Protein 6FK6 (pdb70)

Sequence (326 aa):
MCGTEGPNFYVPFSNKTGVVRSPFEAPQYYLAEPWQFSMLAAYMFLLIMLGFPINFLTLYVTVQHKKLRTPLNYILLNLAVADLFMVFGGFTTTLYTSLHGYFVFGPTGCNLEGFFATLGGEIALWSLVVLAIERYVVVCKPMSNFRFGENHAIMGVAFTWWVMALACAAPPLVGWSRYIPEGMQCSCGIDYYTPHEETNNESFVIYMFVVHFIIPLIVIFFCYGQLVFTVKEAAAQQQESATTQKAEKEVTRMVIIMVIAFLICWLPYAGVAFYIFTHQGSCFGPIFMTIPAFFAKTSAVYNPVIYIMMNKQFRNCMVTTLCCGKN

Foldseek 3Di:
DQFDDDVFATARHDCPVPPDDDLQPAALCVLDHLVVLVVLLVLLVVCLVQLVVLLVLLV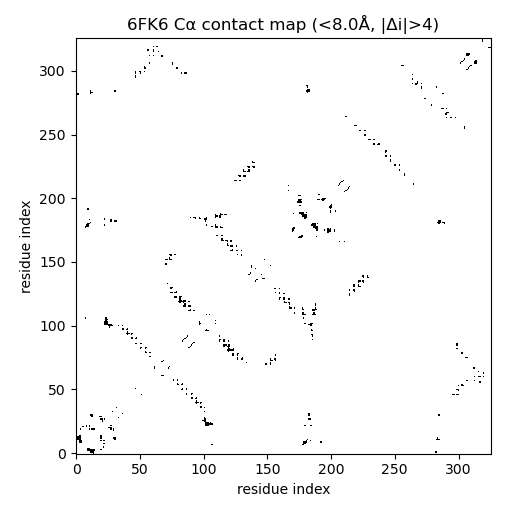VLCVVDVVCPFLLCLLVNLLSVLLVLLNPLPSVQLSVLSNRRGANPPSVNQLRSALSNLLSVQLNLLSLLLSLVVLLCVQVVPDPPDDDHNVNSVVSSVVSNVRSCVLRPLLVPQAFHWHQFQSNSHIYGPPPDCPVRRRPVVSVVVCCVPVAVVSLVSNCVSLVVNLVSLVVVCVVVVVDPVSVVVSVVSVVLSVVVNVVVCVLRVLQVVLVCVCVVVVPDRDRRCRNCVSVSVNSCCSRVVSCSVACPPPVNVVSSVCVVVVNDD

Radius of gyration: 21.84 Å; Cα contacts (8 Å, |Δi|>4): 438; chains: 1; bounding box: 50×65×36 Å

B-factor: mean 86.23, std 23.0, range [50.0, 201.06]

InterPro domains:
  IPR000276 G protein-coupled receptor, rhodopsin-like [PF00001] (55-306)
  IPR000276 G protein-coupled receptor, rhodopsin-like [PR00237] (39-63)
  IPR000276 G protein-coupled receptor, rhodopsin-like [PR00237] (72-93)
  IPR000276 G protein-coupled receptor, rhodopsin-like [PR00237] (117-139)
  IPR000276 G protein-coupled receptor, rhodopsin-like [PR00237] (152-173)
  IPR000276 G protein-coupled receptor, rhodopsin-like [PR00237] (204-227)
  IPR000276 G protein-coupled receptor, rhodopsin-like [PR00237] (250-274)
  IPR000276 G protein-coupled receptor, rhodopsin-like [PR00237] (288-314)
  IPR000276 G protein-coupled receptor, rhodopsin-like [PS00237] (123-139)
  IPR000276 G protein-coupled receptor, rhodopsin-like [SM01381] (48-321)
  IPR000732 Rhodopsin [PR00579] (3-21)
  IPR000732 Rhodopsin [PR00579] (22-38)
  IPR000732 Rhodopsin [PR00579] (85-101)
  IPR000732 Rhodopsin [PR00579] (191-207)
  IPR000732 Rhodopsin [PR00579] (271-289)
  IPR000732 Rhodopsin [PR00579] (319-332)
  IPR001760 Opsin [PR00238] (60-72)
  IPR001760 Opsin [PR00238] (174-186)
  IPR001760 Opsin [PR00238] (285-297)
  IPR017452 GPCR, rhodopsin-like, 7TM [PS50262] (54-306)

CATH classification: 1.20.1070.10

Secondary structure (DSSP, 8-state):
--SEEETTEEESS--TTS----TTTS--TTTS-HHHHHHHHHHHHHHHHHHHHHHHHHHHHHHH-GGG--GGGHHHHHHHHHHHHHIIIIIHHHHHHHTTTS-TTHHHHHHHHHHHHHHHHHHHHHHHHHHHHHHHHHHH--STT----HHHHHHHHHHHHHHHHHHHSHHHHTSS-EEEETTTTEEEE--SS--GGGTHHHHHHHHHIIIIIHHHHHHHHHHHHHHHHHHHHHHTTTT-HHHHHHHHHHHHHHHHHHHHHHHHHHHHHHHHHHHHHT--S---TTGGGHHHHHHTTHHHHHHIIIIITSHHHHHHHHHHHTTT--

Organism: Bos taurus (NCBI:txid9913)

Nearest PDB structures (foldseek):
  6fk7-assembly1_A  TM=1.002E+00  e=1.043E-44  Bos taurus
  4bez-assembly1_A-2  TM=9.880E-01  e=1.909E-41  Bos taurus
  5en0-assembly1_A  TM=9.862E-01  e=3.234E-41  Bos taurus
  2x72-assembly1_A-2  TM=9.882E-01  e=1.959E-40  Bos taurus
  3dqb-assembly1_A  TM=9.810E-01  e=6.415E-40  Bos taurus

Structure (mmCIF, N/CA/C/O backbone):
data_6FK6
#
_entry.id   6FK6
#
_cell.length_a   244.209
_cell.length_b   244.209
_cell.length_c   111.752
_cell.angle_alpha   90.00
_cell.angle_beta   90.00
_cell.angle_gamma   120.00
#
_symmetry.space_group_name_H-M   'H 3 2'
#
loop_
_entity.id
_entity.type
_entity.pdbx_description
1 polymer Rhodopsin
2 branched alpha-D-mannopyranose-(1-3)-[alpha-D-mannopyranose-(1-6)]beta-D-mannopyranose-(1-4)-2-acetamido-2-deoxy-beta-D-glucopyranose-(1-4)-2-acetamido-2-deoxy-beta-D-glucopyranose
3 non-polymer 'PALMITIC ACID'
4 non-polymer 'octyl beta-D-glucopyranoside'
5 non-polymer "(2~{S})-2-(4-chlorophenyl)-3-methyl-1-spiro[1,3-benzodioxole-2,4'-piperidine]-1'-yl-butan-1-one"
6 water water
#
loop_
_atom_site.group_PDB
_atom_site.id
_atom_site.type_symbol
_atom_site.label_atom_id
_atom_site.label_alt_id
_atom_site.label_comp_id
_atom_site.label_asym_id
_atom_site.label_entity_id
_atom_site.label_seq_id
_atom_site.pdbx_PDB_ins_code
_atom_site.Cartn_x
_atom_site.Cartn_y
_atom_site.Cartn_z
_atom_site.occupancy
_atom_site.B_iso_or_equiv
_atom_site.auth_seq_id
_atom_site.auth_comp_id
_atom_site.auth_asym_id
_atom_site.auth_atom_id
_atom_site.pdbx_PDB_model_num
ATOM 4 N N . MET A 1 2 ? -109.517 -140.126 150.991 1.00 107.89 1 MET A N 1
ATOM 5 C CA . MET A 1 2 ? -108.115 -140.320 151.390 1.00 97.63 1 MET A CA 1
ATOM 6 C C . MET A 1 2 ? -107.962 -141.355 152.497 1.00 95.00 1 MET A C 1
ATOM 7 O O . MET A 1 2 ? -107.479 -141.056 153.589 1.00 107.66 1 MET A O 1
ATOM 12 N N . CYS A 1 3 ? -108.393 -142.577 152.198 1.00 81.42 2 CYS A N 1
ATOM 13 C CA . CYS A 1 3 ? -108.419 -143.630 153.204 1.00 93.53 2 CYS A CA 1
ATOM 14 C C . CYS A 1 3 ? -107.053 -144.280 153.378 1.00 90.17 2 CYS A C 1
ATOM 15 O O . CYS A 1 3 ? -106.622 -144.529 154.509 1.00 100.37 2 CYS A O 1
ATOM 18 N N . GLY A 1 4 ? -106.359 -144.557 152.281 1.00 77.60 3 GLY A N 1
ATOM 19 C CA . GLY A 1 4 ? -105.064 -145.197 152.384 1.00 80.13 3 GLY A CA 1
ATOM 20 C C . GLY A 1 4 ? -103.982 -144.455 151.636 1.00 75.63 3 GLY A C 1
ATOM 21 O O . GLY A 1 4 ? -104.096 -143.251 151.390 1.00 77.93 3 GLY A O 1
ATOM 22 N N . THR A 1 5 ? -102.919 -145.163 151.274 1.00 76.92 4 THR A N 1
ATOM 23 C CA . THR A 1 5 ? -101.839 -144.601 150.478 1.00 67.54 4 THR A CA 1
ATOM 24 C C . THR A 1 5 ? -101.635 -145.486 149.258 1.00 63.46 4 THR A C 1
ATOM 25 O O . THR A 1 5 ? -101.419 -146.695 149.393 1.00 69.06 4 THR A O 1
ATOM 29 N N . GLU A 1 6 ? -101.727 -144.887 148.076 1.00 71.80 5 GLU A N 1
ATOM 30 C CA . GLU A 1 6 ? -101.534 -145.607 146.830 1.00 72.91 5 GLU A CA 1
ATOM 31 C C . GLU A 1 6 ? -100.074 -145.568 146.409 1.00 82.71 5 GLU A C 1
ATOM 32 O O . GLU A 1 6 ? -99.338 -144.622 146.707 1.00 83.64 5 GLU A O 1
ATOM 38 N N . GLY A 1 7 ? -99.671 -146.606 145.692 1.00 81.29 6 GLY A N 1
ATOM 39 C CA . GLY A 1 7 ? -98.398 -146.635 145.027 1.00 82.31 6 GLY A CA 1
ATOM 40 C C . GLY A 1 7 ? -98.446 -147.653 143.913 1.00 76.74 6 GLY A C 1
ATOM 41 O O . GLY A 1 7 ? -99.458 -148.329 143.713 1.00 81.76 6 GLY A O 1
ATOM 42 N N . PRO A 1 8 ? -97.365 -147.773 143.149 1.00 70.17 7 PRO A N 1
ATOM 43 C CA . PRO A 1 8 ? -97.284 -148.865 142.171 1.00 81.25 7 PRO A CA 1
ATOM 44 C C . PRO A 1 8 ? -97.240 -150.205 142.891 1.00 79.70 7 PRO A C 1
ATOM 45 O O . PRO A 1 8 ? -96.343 -150.465 143.694 1.00 85.01 7 PRO A O 1
ATOM 49 N N . ASN A 1 9 ? -98.255 -151.029 142.636 1.00 71.79 8 ASN A N 1
ATOM 50 C CA . ASN A 1 9 ? -98.376 -152.407 143.117 1.00 66.40 8 ASN A CA 1
ATOM 51 C C . ASN A 1 9 ? -98.790 -152.518 144.579 1.00 66.19 8 ASN A C 1
ATOM 52 O O . ASN A 1 9 ? -98.585 -153.578 145.185 1.00 64.78 8 ASN A O 1
ATOM 57 N N . PHE A 1 10 ? -99.358 -151.480 145.188 1.00 67.29 9 PHE A N 1
ATOM 58 C CA . PHE A 1 10 ? -99.821 -151.660 146.558 1.00 68.28 9 PHE A CA 1
ATOM 59 C C . PHE A 1 10 ? -100.871 -150.621 146.910 1.00 63.47 9 PHE A C 1
ATOM 60 O O . PHE A 1 10 ? -100.984 -149.572 146.272 1.00 77.28 9 PHE A O 1
ATOM 68 N N . TYR A 1 11 ? -101.634 -150.943 147.953 1.00 75.48 10 TYR A N 1
ATOM 69 C CA . TYR A 1 11 ? -102.540 -150.002 148.605 1.00 74.90 10 TYR A CA 1
ATOM 70 C C . TYR A 1 11 ? -102.431 -150.254 150.106 1.00 74.51 10 TYR A C 1
ATOM 71 O O . TYR A 1 11 ? -102.965 -151.243 150.616 1.00 74.14 10 TYR A O 1
ATOM 80 N N . VAL A 1 12 ? -101.728 -149.370 150.803 1.00 69.10 11 VAL A N 1
ATOM 81 C CA . VAL A 1 12 ? -101.621 -149.444 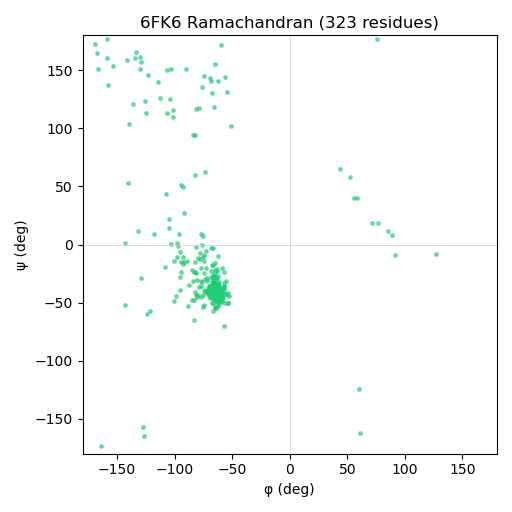152.258 1.00 67.55 11 VAL A CA 1
ATOM 82 C C . VAL A 1 12 ? -102.873 -148.811 152.853 1.00 75.79 11 VAL A C 1
ATOM 83 O O . VAL A 1 12 ? -103.116 -147.616 152.639 1.00 70.69 11 VAL A O 1
ATOM 87 N N . PRO A 1 13 ? -103.705 -149.562 153.581 1.00 81.59 12 PRO A N 1
ATOM 88 C CA . PRO A 1 13 ? -104.928 -148.967 154.138 1.00 72.10 12 PRO A CA 1
ATOM 89 C C . PRO A 1 13 ? -104.633 -148.040 155.305 1.00 73.50 12 PRO A C 1
ATOM 90 O O . PRO A 1 13 ? -105.069 -148.293 156.431 1.00 78.79 12 PRO A O 1
ATOM 94 N N . PHE A 1 14 ? -103.893 -146.963 155.052 1.00 73.73 13 PHE A N 1
ATOM 95 C CA . PHE A 1 14 ? -103.542 -146.021 156.104 1.00 70.31 13 PHE A CA 1
ATOM 96 C C . PHE A 1 14 ? -103.204 -144.683 155.464 1.00 70.09 13 PHE A C 1
ATOM 97 O O . PHE A 1 14 ? -102.522 -144.638 154.438 1.00 79.99 13 PHE A O 1
ATOM 105 N N . SER A 1 15 ? -103.692 -143.603 156.066 1.00 71.65 14 SER A N 1
ATOM 106 C CA . SER A 1 15 ? -103.489 -142.277 155.498 1.00 63.94 14 SER A CA 1
ATOM 107 C C . SER A 1 15 ? -102.054 -141.806 155.707 1.00 68.09 14 SER A C 1
ATOM 108 O O . SER A 1 15 ? -101.436 -142.070 156.738 1.00 78.04 14 SER A O 1
ATOM 111 N N . ASN A 1 16 ? -101.532 -141.072 154.720 1.00 71.19 15 ASN A N 1
ATOM 112 C CA . ASN A 1 16 ? -100.154 -140.594 154.753 1.00 70.54 15 ASN A CA 1
ATOM 113 C C . ASN A 1 16 ? -100.054 -139.103 155.075 1.00 68.55 15 ASN A C 1
ATOM 114 O O . ASN A 1 16 ? -99.039 -138.474 154.760 1.00 77.96 15 ASN A O 1
ATOM 119 N N . LYS A 1 17 ? -101.078 -138.521 155.714 1.00 73.41 16 LYS A N 1
ATOM 120 C CA . LYS A 1 17 ? -101.007 -137.097 156.046 1.00 86.80 16 LYS A CA 1
ATOM 121 C C . LYS A 1 17 ? -99.895 -136.806 157.044 1.00 85.46 16 LYS A C 1
ATOM 122 O O . LYS A 1 17 ? -99.347 -135.697 157.057 1.00 91.12 16 LYS A O 1
ATOM 128 N N . THR A 1 18 ? -99.535 -137.787 157.871 1.00 79.30 17 THR A N 1
ATOM 129 C CA . THR A 1 18 ? -98.403 -137.638 158.778 1.00 76.80 17 THR A CA 1
ATOM 130 C C . THR A 1 18 ? -97.064 -137.919 158.107 1.00 77.42 17 THR A C 1
ATOM 131 O O . THR A 1 18 ? -96.022 -137.579 158.674 1.00 86.28 17 THR A O 1
ATOM 135 N N . GLY A 1 19 ? -97.057 -138.535 156.929 1.00 73.09 18 GLY A N 1
ATOM 136 C CA . GLY A 1 19 ? -95.803 -138.788 156.241 1.00 73.90 18 GLY A CA 1
ATOM 137 C C . GLY A 1 19 ? -95.084 -140.063 156.638 1.00 75.14 18 GLY A C 1
ATOM 138 O O . GLY A 1 19 ? -93.924 -140.258 156.248 1.00 73.17 18 GLY A O 1
ATOM 139 N N . VAL A 1 20 ? -95.739 -140.960 157.381 1.00 74.04 19 VAL A N 1
ATOM 140 C CA . VAL A 1 20 ? -95.051 -142.132 157.928 1.00 80.54 19 VAL A CA 1
ATOM 141 C C . VAL A 1 20 ? -95.248 -143.392 157.101 1.00 72.45 19 VAL A C 1
ATOM 142 O O . VAL A 1 20 ? -94.553 -144.391 157.349 1.00 81.81 19 VAL A O 1
ATOM 146 N N . VAL A 1 21 ? -96.163 -143.387 156.133 1.00 81.45 20 VAL A N 1
ATOM 147 C CA . VAL A 1 21 ? -96.431 -144.594 155.361 1.00 75.56 20 VAL A CA 1
ATOM 148 C C . VAL A 1 21 ? -95.232 -144.933 154.484 1.00 77.21 20 VAL A C 1
ATOM 149 O O . VAL A 1 21 ? -94.576 -144.047 153.920 1.00 74.75 20 VAL A O 1
ATOM 153 N N . ARG A 1 22 ? -94.936 -146.228 154.376 1.00 74.34 21 ARG A N 1
ATOM 154 C CA . ARG A 1 22 ? -93.862 -146.744 153.542 1.00 60.09 21 ARG A CA 1
ATOM 155 C C . ARG A 1 22 ? -94.400 -147.857 152.654 1.00 67.96 21 ARG A C 1
ATOM 156 O O . ARG A 1 22 ? -95.414 -148.488 152.964 1.00 69.95 21 ARG A O 1
ATOM 164 N N . SER A 1 23 ? -93.706 -148.092 151.543 1.00 61.36 22 SER A N 1
ATOM 165 C CA . SER A 1 23 ? -94.037 -149.211 150.670 1.00 77.44 22 SER A CA 1
ATOM 166 C C . SER A 1 23 ? -94.041 -150.516 151.459 1.00 69.02 22 SER A C 1
ATOM 167 O O . SER A 1 23 ? -93.079 -150.796 152.189 1.00 65.11 22 SER A O 1
ATOM 170 N N . PRO A 1 24 ? -95.086 -151.340 151.339 1.00 73.82 23 PRO A N 1
ATOM 171 C CA . PRO A 1 24 ? -95.091 -152.641 152.022 1.00 69.25 23 PRO A CA 1
ATOM 172 C C . PRO A 1 24 ? -94.054 -153.617 151.491 1.00 68.15 23 PRO A C 1
ATOM 173 O O . PRO A 1 24 ? -93.946 -154.726 152.026 1.00 69.16 23 PRO A O 1
ATOM 177 N N . PHE A 1 25 ? -93.300 -153.247 150.456 1.00 69.23 24 PHE A N 1
ATOM 178 C CA . PHE A 1 25 ? -92.183 -154.040 149.962 1.00 67.04 24 PHE A CA 1
ATOM 179 C C . PHE A 1 25 ? -90.840 -153.576 150.513 1.00 66.93 24 PHE A C 1
ATOM 180 O O . PHE A 1 25 ? -89.817 -154.188 150.195 1.00 78.96 24 PHE A O 1
ATOM 188 N N . GLU A 1 26 ? -90.810 -152.523 151.335 1.00 63.63 25 GLU A N 1
ATOM 189 C CA . GLU A 1 26 ? -89.544 -151.880 151.685 1.00 66.84 25 GLU A CA 1
ATOM 190 C C . GLU A 1 26 ? -89.311 -151.685 153.177 1.00 71.46 25 GLU A C 1
ATOM 191 O O . GLU A 1 26 ? -88.159 -151.655 153.620 1.00 77.36 25 GLU A O 1
ATOM 197 N N . ALA A 1 27 ? -90.372 -151.528 153.964 1.00 67.27 26 ALA A N 1
ATOM 198 C CA . ALA A 1 27 ? -90.194 -151.149 155.360 1.00 66.39 26 ALA A CA 1
ATOM 199 C C . ALA A 1 27 ? -91.368 -151.656 156.179 1.00 61.39 26 ALA A C 1
ATOM 200 O O . ALA A 1 27 ? -92.462 -151.852 155.640 1.00 70.23 26 ALA A O 1
ATOM 202 N N . PRO A 1 28 ? -91.172 -151.890 157.476 1.00 73.71 27 PRO A N 1
ATOM 203 C CA . PRO A 1 28 ? -92.236 -152.506 158.282 1.00 76.53 27 PRO A CA 1
ATOM 204 C C . PRO A 1 28 ? -93.427 -151.577 158.482 1.00 71.93 27 PRO A C 1
ATOM 205 O O . PRO A 1 28 ? -93.280 -150.364 158.650 1.00 78.55 27 PRO A O 1
ATOM 209 N N . GLN A 1 29 ? -94.620 -152.170 158.475 1.00 71.95 28 GLN A N 1
ATOM 210 C CA . GLN A 1 29 ? -95.881 -151.427 158.522 1.00 65.88 28 GLN A CA 1
ATOM 211 C C . GLN A 1 29 ? -96.385 -151.260 159.952 1.00 68.30 28 GLN A C 1
ATOM 212 O O . GLN A 1 29 ? -97.548 -151.512 160.253 1.00 72.75 28 GLN A O 1
ATOM 218 N N . TYR A 1 30 ? -95.510 -150.804 160.851 1.00 69.76 29 TYR A N 1
ATOM 219 C CA . TYR A 1 30 ? -95.863 -150.745 162.265 1.00 74.30 29 TYR A CA 1
ATOM 220 C C . TYR A 1 30 ? -96.816 -149.603 162.610 1.00 79.32 29 TYR A C 1
ATOM 221 O O . TYR A 1 30 ? -97.076 -149.381 163.796 1.00 77.38 29 TYR A O 1
ATOM 230 N N . TYR A 1 31 ? -97.341 -148.883 161.618 1.00 81.28 30 TYR A N 1
ATOM 231 C CA . TYR A 1 31 ? -98.437 -147.947 161.847 1.00 77.84 30 TYR A CA 1
ATOM 232 C C . TYR A 1 31 ? -99.797 -148.587 161.609 1.00 80.83 30 TYR A C 1
ATOM 233 O O . TYR A 1 31 ? -100.813 -148.037 162.047 1.00 88.36 30 TYR A O 1
ATOM 242 N N . LEU A 1 32 ? -99.832 -149.735 160.925 1.00 73.07 31 LEU A N 1
ATOM 243 C CA . LEU A 1 32 ? -101.055 -150.523 160.813 1.00 66.32 31 LEU A CA 1
ATOM 244 C C . LEU A 1 32 ? -101.351 -151.298 162.085 1.00 67.36 31 LEU A C 1
ATOM 245 O O . LEU A 1 32 ? -102.520 -151.546 162.399 1.00 78.90 31 LEU A O 1
ATOM 250 N N . ALA A 1 33 ? -100.311 -151.705 162.808 1.00 73.11 32 ALA A N 1
ATOM 251 C CA . ALA A 1 33 ? -100.454 -152.575 163.964 1.00 62.13 32 ALA A CA 1
ATOM 252 C C . ALA A 1 33 ? -99.147 -152.558 164.735 1.00 65.47 32 ALA A C 1
ATOM 253 O O . ALA A 1 33 ? -98.076 -152.356 164.156 1.00 70.37 32 ALA A O 1
ATOM 255 N N . GLU A 1 34 ? -99.252 -152.762 166.049 1.00 63.79 33 GLU A N 1
ATOM 256 C CA . GLU A 1 34 ? -98.079 -152.843 166.904 1.00 62.60 33 GLU A CA 1
ATOM 257 C C . GLU A 1 34 ? -97.233 -154.061 166.534 1.00 74.04 33 GLU A C 1
ATOM 258 O O . GLU A 1 34 ? -97.740 -155.032 165.966 1.00 63.63 33 GLU A O 1
ATOM 264 N N . PRO A 1 35 ? -95.928 -154.020 166.829 1.00 66.74 34 PRO A N 1
ATOM 265 C CA . PRO A 1 35 ? -95.085 -155.203 166.567 1.00 58.26 34 PRO A CA 1
ATOM 266 C C . PRO A 1 35 ? -95.617 -156.485 167.195 1.00 61.16 34 PRO A C 1
ATOM 267 O O . PRO A 1 35 ? -95.607 -157.537 166.539 1.00 59.01 34 PRO A O 1
ATOM 271 N N . TRP A 1 36 ? -96.117 -156.423 168.434 1.00 55.81 35 TRP A N 1
ATOM 272 C CA . TRP A 1 36 ? -96.655 -157.621 169.078 1.00 54.93 35 TRP A CA 1
ATOM 273 C C . TRP A 1 36 ? -97.856 -158.194 168.327 1.00 73.04 35 TRP A C 1
ATOM 274 O O . TRP A 1 36 ? -98.106 -159.403 168.406 1.00 65.19 35 TRP A O 1
ATOM 285 N N . GLN A 1 37 ? -98.604 -157.363 167.589 1.00 64.56 36 GLN A N 1
ATOM 286 C CA . GLN A 1 37 ? -99.707 -157.890 166.790 1.00 69.21 36 GLN A CA 1
ATOM 287 C C . GLN A 1 37 ? -99.209 -158.585 165.532 1.00 57.98 36 GLN A C 1
ATOM 288 O O . GLN A 1 37 ? -99.844 -159.538 165.064 1.00 62.73 36 GLN A O 1
ATOM 294 N N . PHE A 1 38 ? -98.096 -158.118 164.960 1.00 55.96 37 PHE A N 1
ATOM 295 C CA . PHE A 1 38 ? -97.457 -158.879 163.889 1.00 61.45 37 PHE A CA 1
ATOM 296 C C . PHE A 1 38 ? -96.937 -160.213 164.409 1.00 66.64 37 PHE A C 1
ATOM 297 O O . PHE A 1 38 ? -97.000 -161.229 163.707 1.00 56.47 37 PHE A O 1
ATOM 305 N N . SER A 1 39 ? -96.433 -160.232 165.647 1.00 54.14 38 SER A N 1
ATOM 306 C CA . SER A 1 39 ? -95.984 -161.488 166.239 1.00 60.88 38 SER A CA 1
ATOM 307 C C . SER A 1 39 ? -97.157 -162.434 166.454 1.00 71.57 38 SER A C 1
ATOM 308 O O . SER A 1 39 ? -97.032 -163.649 166.262 1.00 64.78 38 SER A O 1
ATOM 311 N N . MET A 1 40 ? -98.311 -161.893 166.842 1.00 69.35 39 MET A N 1
ATOM 312 C CA . MET A 1 40 ? -99.497 -162.725 167.009 1.00 62.23 39 MET A CA 1
ATOM 313 C C . MET A 1 40 ? -99.986 -163.262 165.671 1.00 59.39 39 MET A C 1
ATOM 314 O O . MET A 1 40 ? -100.413 -164.420 165.583 1.00 57.43 39 MET A O 1
ATOM 319 N N . LEU A 1 41 ? -99.907 -162.451 164.613 1.00 53.61 40 LEU A N 1
ATOM 320 C CA . LEU A 1 41 ? -100.110 -162.992 163.272 1.00 54.01 40 LEU A CA 1
ATOM 321 C C . LEU A 1 41 ? -99.147 -164.139 162.998 1.00 69.82 40 LEU A C 1
ATOM 322 O O . LEU A 1 41 ? -99.541 -165.164 162.429 1.00 62.40 40 LEU A O 1
ATOM 327 N N . ALA A 1 42 ? -97.887 -163.994 163.417 1.00 55.40 41 ALA A N 1
ATOM 328 C CA . ALA A 1 42 ? -96.920 -165.069 163.236 1.00 54.75 41 ALA A CA 1
ATOM 329 C C . ALA A 1 42 ? -97.306 -166.295 164.049 1.00 60.13 41 ALA A C 1
ATOM 330 O O . ALA A 1 42 ? -97.232 -167.424 163.551 1.00 55.18 41 ALA A O 1
ATOM 332 N N . ALA A 1 43 ? -97.708 -166.088 165.307 1.00 51.37 42 ALA A N 1
ATOM 333 C CA . ALA A 1 43 ? -98.118 -167.201 166.153 1.00 54.51 42 ALA A CA 1
ATOM 334 C C . ALA A 1 43 ? -99.320 -167.925 165.563 1.00 69.10 42 ALA A C 1
ATOM 335 O O . ALA A 1 43 ? -99.394 -169.161 165.604 1.00 65.25 42 ALA A O 1
ATOM 337 N N . TYR A 1 44 ? -100.268 -167.169 165.004 1.00 55.91 43 TYR A N 1
ATOM 338 C CA . TYR A 1 44 ? -101.400 -167.776 164.314 1.00 59.81 43 TYR A CA 1
ATOM 339 C C . TYR A 1 44 ? -100.937 -168.616 163.130 1.00 61.78 43 TYR A C 1
ATOM 340 O O . TYR A 1 44 ? -101.407 -169.745 162.945 1.00 63.98 43 TYR A O 1
ATOM 349 N N . MET A 1 45 ? -100.011 -168.090 162.321 1.00 65.44 44 MET A N 1
ATOM 350 C CA . MET A 1 45 ? -99.482 -168.869 161.205 1.00 66.19 44 MET A CA 1
ATOM 351 C C . MET A 1 45 ? -98.780 -170.125 161.698 1.00 72.56 44 MET A C 1
ATOM 352 O O . MET A 1 45 ? -98.896 -171.191 161.087 1.00 58.79 44 MET A O 1
ATOM 357 N N . PHE A 1 46 ? -98.035 -170.013 162.799 1.00 67.34 45 PHE A N 1
ATOM 358 C CA . PHE A 1 46 ? -97.352 -171.177 163.353 1.00 62.16 45 PHE A CA 1
ATOM 359 C C . PHE A 1 46 ? -98.349 -172.246 163.780 1.00 72.67 45 PHE A C 1
ATOM 360 O O . PHE A 1 46 ? -98.131 -173.441 163.544 1.00 57.36 45 PHE A O 1
ATOM 368 N N . LEU A 1 47 ? -99.455 -171.833 164.404 1.00 74.04 46 LEU A N 1
ATOM 369 C CA . LEU A 1 47 ? -100.487 -172.788 164.797 1.00 67.29 46 LEU A CA 1
ATOM 370 C C . LEU A 1 47 ? -101.036 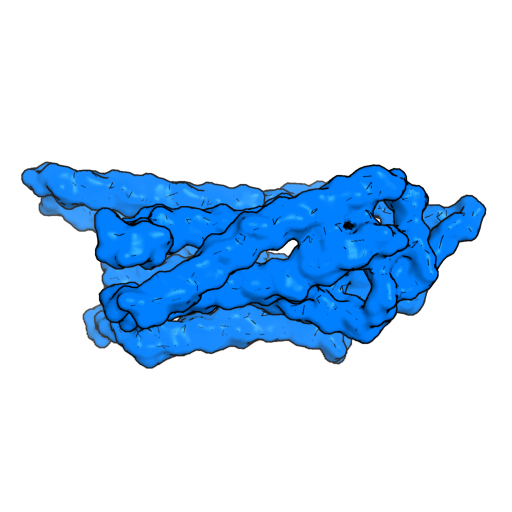-173.525 163.582 1.00 70.92 46 LEU A C 1
ATOM 371 O O . LEU A 1 47 ? -101.144 -174.757 163.581 1.00 63.68 46 LEU A O 1
ATOM 376 N N . LEU A 1 48 ? -101.358 -172.780 162.523 1.00 58.93 47 LEU A N 1
ATOM 377 C CA . LEU A 1 48 ? -101.894 -173.392 161.313 1.00 58.47 47 LEU A CA 1
ATOM 378 C C . LEU A 1 48 ? -100.884 -174.326 160.661 1.00 70.00 47 LEU A C 1
ATOM 379 O O . LEU A 1 48 ? -101.264 -175.355 160.093 1.00 62.54 47 LEU A O 1
ATOM 384 N N . ILE A 1 49 ? -99.597 -173.978 160.713 1.00 63.29 48 ILE A N 1
ATOM 385 C CA . ILE A 1 49 ? -98.572 -174.847 160.141 1.00 62.63 48 ILE A CA 1
ATOM 386 C C . ILE A 1 49 ? -98.471 -176.138 160.942 1.00 68.51 48 ILE A C 1
ATOM 387 O O . ILE A 1 49 ? -98.514 -177.241 160.387 1.00 62.04 48 ILE A O 1
ATOM 392 N N . MET A 1 50 ? -98.358 -176.018 162.266 1.00 69.20 49 MET A N 1
ATOM 393 C CA . MET A 1 50 ? -98.136 -177.190 163.103 1.00 69.57 49 MET A CA 1
ATOM 394 C C . MET A 1 50 ? -99.333 -178.139 163.102 1.00 78.11 49 MET A C 1
ATOM 395 O O . MET A 1 50 ? -99.167 -179.340 163.340 1.00 71.52 49 MET A O 1
ATOM 400 N N . LEU A 1 51 ? -100.541 -177.633 162.849 1.00 76.89 50 LEU A N 1
ATOM 401 C CA . LEU A 1 51 ? -101.709 -178.502 162.754 1.00 66.72 50 LEU A CA 1
ATOM 402 C C . LEU A 1 51 ? -102.018 -178.889 161.318 1.00 72.54 50 LEU A C 1
ATOM 403 O O . LEU A 1 51 ? -102.383 -180.044 161.047 1.00 79.77 50 LEU A O 1
ATOM 408 N N . GLY A 1 52 ? -101.864 -177.949 160.383 1.00 60.35 51 GLY A N 1
ATOM 409 C CA . GLY A 1 52 ? -102.130 -178.147 158.976 1.00 63.05 51 GLY A CA 1
ATOM 410 C C . GLY A 1 52 ? -101.239 -179.118 158.248 1.00 66.07 51 GLY A C 1
ATOM 411 O O . GLY A 1 52 ? -101.732 -179.966 157.507 1.00 75.69 51 GLY A O 1
ATOM 412 N N . PHE A 1 53 ? -99.919 -179.021 158.444 1.00 62.81 52 PHE A N 1
ATOM 413 C CA . PHE A 1 53 ? -99.027 -179.941 157.738 1.00 77.06 52 PHE A CA 1
ATOM 414 C C . PHE A 1 53 ? -99.236 -181.393 158.159 1.00 66.97 52 PHE A C 1
ATOM 415 O O . PHE A 1 53 ? -99.449 -182.241 157.273 1.00 70.93 52 PHE A O 1
ATOM 423 N N . PRO A 1 54 ? -99.165 -181.763 159.446 1.00 70.31 53 PRO A N 1
ATOM 424 C CA . PRO A 1 54 ? -99.289 -183.193 159.783 1.00 80.71 53 PRO A CA 1
ATOM 425 C C . PRO A 1 54 ? -100.598 -183.811 159.329 1.00 78.51 53 PRO A C 1
ATOM 426 O O . PRO A 1 54 ? -100.594 -184.897 158.738 1.00 75.78 53 PRO A O 1
ATOM 430 N N . ILE A 1 55 ? -101.721 -183.136 159.577 1.00 69.18 54 ILE A N 1
ATOM 431 C CA . ILE A 1 55 ? -103.021 -183.692 159.217 1.00 73.41 54 ILE A CA 1
ATOM 432 C C . ILE A 1 55 ? -103.115 -183.929 157.714 1.00 77.30 54 ILE A C 1
ATOM 433 O O . ILE A 1 55 ? -103.582 -184.984 157.267 1.00 76.94 54 ILE A O 1
ATOM 438 N N . ASN A 1 56 ? -102.665 -182.966 156.908 1.00 70.25 55 ASN A N 1
ATOM 439 C CA . ASN A 1 56 ? -102.811 -183.128 155.464 1.00 66.74 55 ASN A CA 1
ATOM 440 C C . ASN A 1 56 ? -101.755 -184.062 154.885 1.00 76.54 55 ASN A C 1
ATOM 441 O O . ASN A 1 56 ? -102.042 -184.823 153.954 1.00 71.37 55 ASN A O 1
ATOM 446 N N . PHE A 1 57 ? -100.530 -184.023 155.412 1.00 66.16 56 PHE A N 1
ATOM 447 C CA . PHE A 1 57 ? -99.520 -184.955 154.929 1.00 72.04 56 PHE A CA 1
ATOM 448 C C . PHE A 1 57 ? -99.862 -186.385 155.328 1.00 77.80 56 PHE A C 1
ATOM 449 O O . PHE A 1 57 ? -99.686 -187.316 154.533 1.00 70.02 56 PHE A O 1
ATOM 457 N N . LEU A 1 58 ? -100.358 -186.576 156.555 1.00 76.48 57 LEU A N 1
ATOM 458 C CA . LEU A 1 58 ? -100.750 -187.908 157.000 1.00 77.84 57 LEU A CA 1
ATOM 459 C C . LEU A 1 58 ? -101.860 -188.483 156.131 1.00 82.65 57 LEU A C 1
ATOM 460 O O . LEU A 1 58 ? -101.918 -189.701 155.929 1.00 79.70 57 LEU A O 1
ATOM 465 N N . THR A 1 59 ? -102.746 -187.628 155.611 1.00 80.60 58 THR A N 1
ATOM 466 C CA . THR A 1 59 ? -103.773 -188.092 154.681 1.00 79.77 58 THR A CA 1
ATOM 467 C C . THR A 1 59 ? -103.145 -188.700 153.434 1.00 82.29 58 THR A C 1
ATOM 468 O O . THR A 1 59 ? -103.551 -189.773 152.977 1.00 80.97 58 THR A O 1
ATOM 472 N N . LEU A 1 60 ? -102.160 -188.011 152.856 1.00 83.69 59 LEU A N 1
ATOM 473 C CA . LEU A 1 60 ? -101.465 -188.556 151.697 1.00 84.17 59 LEU A CA 1
ATOM 474 C C . LEU A 1 60 ? -100.670 -189.796 152.074 1.00 90.96 59 LEU A C 1
ATOM 475 O O . LEU A 1 60 ? -100.507 -190.710 151.256 1.00 96.49 59 LEU A O 1
ATOM 480 N N . TYR A 1 61 ? -100.181 -189.855 153.313 1.00 83.97 60 TYR A N 1
ATOM 481 C CA . TYR A 1 61 ? -99.285 -190.935 153.706 1.00 85.70 60 TYR A CA 1
ATOM 482 C C . TYR A 1 61 ? -100.046 -192.232 153.954 1.00 90.86 60 TYR A C 1
ATOM 483 O O . TYR A 1 61 ? -99.628 -193.300 153.495 1.00 87.33 60 TYR A O 1
ATOM 492 N N . VAL A 1 62 ? -101.169 -192.162 154.674 1.00 89.92 61 VAL A N 1
ATOM 493 C CA . VAL A 1 62 ? -101.927 -193.372 154.959 1.00 84.22 61 VAL A CA 1
ATOM 494 C C . VAL A 1 62 ? -102.570 -193.945 153.705 1.00 89.82 61 VAL A C 1
ATOM 495 O O . VAL A 1 62 ? -102.875 -195.142 153.664 1.00 100.98 61 VAL A O 1
ATOM 499 N N . THR A 1 63 ? -102.793 -193.125 152.677 1.00 87.67 62 THR A N 1
ATOM 500 C CA . THR A 1 63 ? -103.312 -193.656 151.422 1.00 91.71 62 THR A CA 1
ATOM 501 C C . THR A 1 63 ? -102.272 -194.528 150.726 1.00 86.81 62 THR A C 1
ATOM 502 O O . THR A 1 63 ? -102.629 -195.473 150.011 1.00 94.16 62 THR A O 1
ATOM 506 N N . VAL A 1 64 ? -100.987 -194.250 150.954 1.00 75.53 63 VAL A N 1
ATOM 507 C CA . VAL A 1 64 ? -99.926 -195.062 150.367 1.00 85.22 63 VAL A CA 1
ATOM 508 C C . VAL A 1 64 ? -99.847 -196.431 151.041 1.00 94.32 63 VAL A C 1
ATOM 509 O O . VAL A 1 64 ? -99.508 -197.430 150.394 1.00 91.36 63 VAL A O 1
ATOM 513 N N . GLN A 1 65 ? -100.176 -196.511 152.330 1.00 94.81 64 GLN A N 1
ATOM 514 C CA . GLN A 1 65 ? -100.001 -197.739 153.096 1.00 99.14 64 GLN A CA 1
ATOM 515 C C . GLN A 1 65 ? -101.226 -198.645 153.109 1.00 98.10 64 GLN A C 1
ATOM 516 O O . GLN A 1 65 ? -101.097 -199.815 153.487 1.00 97.17 64 GLN A O 1
ATOM 522 N N . HIS A 1 66 ? -102.399 -198.152 152.716 1.00 78.09 65 HIS A N 1
ATOM 523 C CA . HIS A 1 66 ? -103.645 -198.902 152.856 1.00 84.46 65 HIS A CA 1
ATOM 524 C C . HIS A 1 66 ? -104.328 -198.998 151.499 1.00 94.45 65 HIS A C 1
ATOM 525 O O . HIS A 1 66 ? -104.792 -197.987 150.961 1.00 87.18 65 HIS A O 1
ATOM 532 N N . LYS A 1 67 ? -104.407 -200.220 150.961 1.00 94.77 66 LYS A N 1
ATOM 533 C CA . LYS A 1 67 ? -104.895 -200.407 149.598 1.00 93.76 66 LYS A CA 1
ATOM 534 C C . LYS A 1 67 ? -106.359 -200.004 149.450 1.00 87.87 66 LYS A C 1
ATOM 535 O O . LYS A 1 67 ? -106.753 -199.507 148.390 1.00 89.99 66 LYS A O 1
ATOM 541 N N . LYS A 1 68 ? -107.176 -200.201 150.490 1.00 75.29 67 LYS A N 1
ATOM 542 C CA . LYS A 1 68 ? -108.606 -199.966 150.355 1.00 87.54 67 LYS A CA 1
ATOM 543 C C . LYS A 1 68 ? -108.966 -198.481 150.318 1.00 96.04 67 LYS A C 1
ATOM 544 O O . LYS A 1 68 ? -110.094 -198.150 149.937 1.00 95.66 67 LYS A O 1
ATOM 550 N N . LEU A 1 69 ? -108.053 -197.583 150.695 1.00 91.52 68 LEU A N 1
ATOM 551 C CA . LEU A 1 69 ? -108.303 -196.156 150.547 1.00 85.98 68 LEU A CA 1
ATOM 552 C C . LEU A 1 69 ? -108.201 -195.684 149.104 1.00 86.17 68 LEU A C 1
ATOM 553 O O . LEU A 1 69 ? -108.826 -194.676 148.757 1.00 81.48 68 LEU A O 1
ATOM 558 N N . ARG A 1 70 ? -107.449 -196.387 148.254 1.00 88.70 69 ARG A N 1
ATOM 559 C CA . ARG A 1 70 ? -107.216 -195.943 146.880 1.00 92.36 69 ARG A CA 1
ATOM 560 C C . ARG A 1 70 ? -108.381 -196.337 145.969 1.00 94.94 69 ARG A C 1
ATOM 561 O O . ARG A 1 70 ? -108.224 -197.031 144.966 1.00 102.23 69 ARG A O 1
ATOM 569 N N . THR A 1 71 ? -109.560 -195.845 146.319 1.00 88.15 70 THR A N 1
ATOM 570 C CA . THR A 1 71 ? -110.767 -195.975 145.521 1.00 97.84 70 THR A CA 1
ATOM 571 C C . THR A 1 71 ? -111.070 -194.665 144.799 1.00 100.47 70 THR A C 1
ATOM 572 O O . THR A 1 71 ? -110.708 -193.589 145.285 1.00 93.66 70 THR A O 1
ATOM 576 N N . PRO A 1 72 ? -111.726 -194.724 143.634 1.00 101.19 71 PRO A N 1
ATOM 577 C CA . PRO A 1 72 ? -111.960 -193.489 142.858 1.00 89.88 71 PRO A CA 1
ATOM 578 C C . PRO A 1 72 ? -112.712 -192.399 143.619 1.00 90.74 71 PRO A C 1
ATOM 579 O O . PRO A 1 72 ? -112.402 -191.215 143.443 1.00 91.23 71 PRO A O 1
ATOM 583 N N . LEU A 1 73 ? -113.671 -192.762 144.473 1.00 80.32 72 LEU A N 1
ATOM 584 C CA . LEU A 1 73 ? -114.413 -191.786 145.258 1.00 77.68 72 LEU A CA 1
ATOM 585 C C . LEU A 1 73 ? -113.543 -191.042 146.270 1.00 86.12 72 LEU A C 1
ATOM 586 O O . LEU A 1 73 ? -113.974 -189.998 146.777 1.00 81.33 72 LEU A O 1
ATOM 591 N N . ASN A 1 74 ? -112.340 -191.538 146.571 1.00 82.14 73 ASN A N 1
ATOM 592 C CA . ASN A 1 74 ? -111.437 -190.875 147.503 1.00 77.72 73 ASN A CA 1
ATOM 593 C C . ASN A 1 74 ? -110.412 -189.982 146.816 1.00 74.24 73 ASN A C 1
ATOM 594 O O . ASN A 1 74 ? -109.669 -189.281 147.512 1.00 65.17 73 ASN A O 1
ATOM 599 N N . TYR A 1 75 ? -110.340 -189.997 145.480 1.00 68.48 74 TYR A N 1
ATOM 600 C CA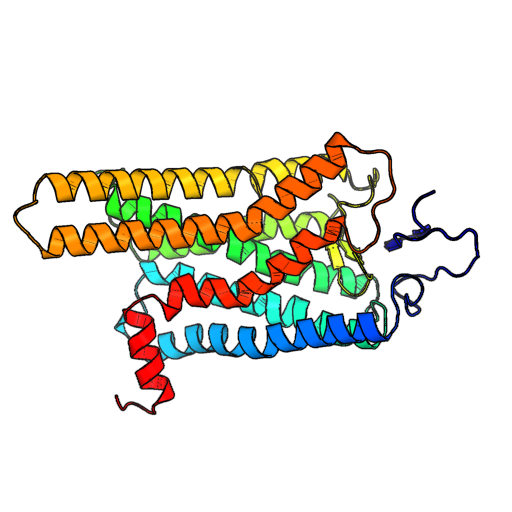 . TYR A 1 75 ? -109.353 -189.176 144.782 1.00 70.90 74 TYR A CA 1
ATOM 601 C C . TYR A 1 75 ? -109.527 -187.699 145.116 1.00 79.25 74 TYR A C 1
ATOM 602 O O . TYR A 1 75 ? -108.542 -186.984 145.330 1.00 73.80 74 TYR A O 1
ATOM 611 N N . ILE A 1 76 ? -110.775 -187.224 145.168 1.00 70.19 75 ILE A N 1
ATOM 612 C CA . ILE A 1 76 ? -111.015 -185.808 145.422 1.00 71.97 75 ILE A CA 1
ATOM 613 C C . ILE A 1 76 ? -110.569 -185.426 146.830 1.00 74.70 75 ILE A C 1
ATOM 614 O O . ILE A 1 76 ? -110.187 -184.273 147.074 1.00 71.91 75 ILE A O 1
ATOM 619 N N . LEU A 1 77 ? -110.586 -186.377 147.772 1.00 69.90 76 LEU A N 1
ATOM 620 C CA . LEU A 1 77 ? -110.109 -186.092 149.123 1.00 68.44 76 LEU A CA 1
ATOM 621 C C . LEU A 1 77 ? -108.598 -185.929 149.153 1.00 78.26 76 LEU A C 1
ATOM 622 O O . LEU A 1 77 ? -108.075 -185.100 149.906 1.00 71.67 76 LEU A O 1
ATOM 627 N N . LEU A 1 78 ? -107.878 -186.735 148.368 1.00 76.51 77 LEU A N 1
ATOM 628 C CA . LEU A 1 78 ? -106.440 -186.535 148.240 1.00 75.06 77 LEU A CA 1
ATOM 629 C C . LEU A 1 78 ? -106.145 -185.192 147.593 1.00 76.26 77 LEU A C 1
ATOM 630 O O . LEU A 1 78 ? -105.208 -184.491 147.994 1.00 72.85 77 LEU A O 1
ATOM 635 N N . ASN A 1 79 ? -106.941 -184.819 146.590 1.00 72.33 78 ASN A N 1
ATOM 636 C CA . ASN A 1 79 ? -106.819 -183.498 145.986 1.00 74.40 78 ASN A CA 1
ATOM 637 C C . ASN A 1 79 ? -107.005 -182.402 147.027 1.00 76.57 78 ASN A C 1
ATOM 638 O O . ASN A 1 79 ? -106.264 -181.412 147.039 1.00 67.02 78 ASN A O 1
ATOM 643 N N . LEU A 1 80 ? -107.986 -182.572 147.916 1.00 65.49 79 LEU A N 1
ATOM 644 C CA . LEU A 1 80 ? -108.187 -181.626 149.010 1.00 63.98 79 LEU A CA 1
ATOM 645 C C . LEU A 1 80 ? -106.950 -181.518 149.889 1.00 74.07 79 LEU A C 1
ATOM 646 O O . LEU A 1 80 ? -106.544 -180.414 150.265 1.00 72.32 79 LEU A O 1
ATOM 651 N N . ALA A 1 81 ? -106.337 -182.655 150.227 1.00 69.18 80 ALA A N 1
ATOM 652 C CA . ALA A 1 81 ? -105.158 -182.635 151.085 1.00 67.05 80 ALA A CA 1
ATOM 653 C C . ALA A 1 81 ? -104.013 -181.879 150.428 1.00 70.11 80 ALA A C 1
ATOM 654 O O . ALA A 1 81 ? -103.314 -181.103 151.089 1.00 67.63 80 ALA A O 1
ATOM 656 N N . VAL A 1 82 ? -103.810 -182.091 149.126 1.00 67.66 81 VAL A N 1
ATOM 657 C CA . VAL A 1 82 ? -102.763 -181.369 148.410 1.00 75.09 81 VAL A CA 1
ATOM 658 C C . VAL A 1 82 ? -103.058 -179.872 148.392 1.00 78.85 81 VAL A C 1
ATOM 659 O O . VAL A 1 82 ? -102.152 -179.047 148.567 1.00 72.04 81 VAL A O 1
ATOM 663 N N . ALA A 1 83 ? -104.326 -179.496 148.194 1.00 70.27 82 ALA A N 1
ATOM 664 C CA . ALA A 1 83 ? -104.681 -178.079 148.151 1.00 69.37 82 ALA A CA 1
ATOM 665 C C . ALA A 1 83 ? -104.345 -177.388 149.464 1.00 71.76 82 ALA A C 1
ATOM 666 O O . ALA A 1 83 ? -103.818 -176.269 149.472 1.00 71.21 82 ALA A O 1
ATOM 668 N N . ASP A 1 84 ? -104.653 -178.040 150.587 1.00 65.41 83 ASP A N 1
ATOM 669 C CA . ASP A 1 84 ? -104.329 -177.477 151.893 1.00 68.40 83 ASP A CA 1
ATOM 670 C C . ASP A 1 84 ? -102.825 -177.336 152.085 1.00 75.24 83 ASP A C 1
ATOM 671 O O . ASP A 1 84 ? -102.369 -176.404 152.757 1.00 73.89 83 ASP A O 1
ATOM 676 N N . LEU A 1 85 ? -102.042 -178.250 151.506 1.00 68.21 84 LEU A N 1
ATOM 677 C CA . LEU A 1 85 ? -100.589 -178.132 151.570 1.00 75.39 84 LEU A CA 1
ATOM 678 C C . LEU A 1 85 ? -100.091 -176.945 150.751 1.00 74.50 84 LEU A C 1
ATOM 679 O O . LEU A 1 85 ? -99.108 -176.299 151.132 1.00 67.52 84 LEU A O 1
ATOM 684 N N . PHE A 1 86 ? -100.753 -176.644 149.629 1.00 71.13 85 PHE A N 1
ATOM 685 C CA . PHE A 1 86 ? -100.481 -175.397 148.917 1.00 77.56 85 PHE A CA 1
ATOM 686 C C . PHE A 1 86 ? -100.746 -174.185 149.802 1.00 76.61 85 PHE A C 1
ATOM 687 O O . PHE A 1 86 ? -99.976 -173.218 149.786 1.00 76.35 85 PHE A O 1
ATOM 695 N N . MET A 1 87 ? -101.831 -174.213 150.580 1.00 77.21 86 MET A N 1
ATOM 696 C CA . MET A 1 87 ? -102.089 -173.112 151.505 1.00 71.62 86 MET A CA 1
ATOM 697 C C . MET A 1 87 ? -101.066 -173.091 152.634 1.00 74.90 86 MET A C 1
ATOM 698 O O . MET A 1 87 ? -100.630 -172.016 153.062 1.00 68.76 86 MET A O 1
ATOM 703 N N . VAL A 1 88 ? -100.668 -174.266 153.129 1.00 76.63 87 VAL A N 1
ATOM 704 C CA . VAL A 1 88 ? -99.728 -174.327 154.246 1.00 68.90 87 VAL A CA 1
ATOM 705 C C . VAL A 1 88 ? -98.359 -173.799 153.829 1.00 68.44 87 VAL A C 1
ATOM 706 O O . VAL A 1 88 ? -97.746 -173.002 154.552 1.00 61.23 87 VAL A O 1
ATOM 710 N N . PHE A 1 89 ? -97.864 -174.215 152.658 1.00 70.49 88 PHE A N 1
ATOM 711 C CA . PHE A 1 89 ? -96.531 -173.837 152.197 1.00 75.37 88 PHE A CA 1
ATOM 712 C C . PHE A 1 89 ? -96.515 -172.625 151.280 1.00 83.39 88 PHE A C 1
ATOM 713 O O . PHE A 1 89 ? -95.504 -171.922 151.242 1.00 94.52 88 PHE A O 1
ATOM 721 N N . GLY A 1 90 ? -97.585 -172.351 150.529 1.00 85.08 89 GLY A N 1
ATOM 722 C CA . GLY A 1 90 ? -97.591 -171.154 149.702 1.00 75.02 89 GLY A CA 1
ATOM 723 C C . GLY A 1 90 ? -97.999 -169.907 150.454 1.00 79.58 89 GLY A C 1
ATOM 724 O O . GLY A 1 90 ? -97.634 -168.797 150.056 1.00 87.58 89 GLY A O 1
ATOM 725 N N . GLY A 1 91 ? -98.745 -170.063 151.547 1.00 74.77 90 GLY A N 1
ATOM 726 C CA . GLY A 1 91 ? -99.299 -168.923 152.249 1.00 65.74 90 GLY A CA 1
ATOM 727 C C . GLY A 1 91 ? -98.879 -168.798 153.700 1.00 73.27 90 GLY A C 1
ATOM 728 O O . GLY A 1 91 ? -98.318 -167.772 154.095 1.00 79.84 90 GLY A O 1
ATOM 729 N N . PHE A 1 92 ? -99.143 -169.835 154.504 1.00 63.97 91 PHE A N 1
ATOM 730 C CA . PHE A 1 92 ? -98.927 -169.734 155.946 1.00 64.93 91 PHE A CA 1
ATOM 731 C C . PHE A 1 92 ? -97.444 -169.583 156.281 1.00 63.44 91 PHE A C 1
ATOM 732 O O . PHE A 1 92 ? -97.075 -168.788 157.156 1.00 60.33 91 PHE A O 1
ATOM 740 N N . THR A 1 93 ? -96.577 -170.349 155.606 1.00 56.82 92 THR A N 1
ATOM 741 C CA . THR A 1 93 ? -95.156 -170.334 155.950 1.00 57.25 92 THR A CA 1
ATOM 742 C C . THR A 1 93 ? -94.484 -169.048 155.477 1.00 63.88 92 THR A C 1
ATOM 743 O O . THR A 1 93 ? -93.695 -168.447 156.219 1.00 61.97 92 THR A O 1
ATOM 747 N N . THR A 1 94 ? -94.830 -168.578 154.274 1.00 62.44 93 THR A N 1
ATOM 748 C CA . THR A 1 94 ? -94.344 -167.281 153.815 1.00 74.38 93 THR A CA 1
ATOM 749 C C . THR A 1 94 ? -94.835 -166.157 154.719 1.00 69.51 93 THR A C 1
ATOM 750 O O . THR A 1 94 ? -94.077 -165.238 155.044 1.00 63.84 93 THR A O 1
ATOM 754 N N . THR A 1 95 ? -96.094 -166.230 155.158 1.00 57.48 94 THR A N 1
ATOM 755 C CA . THR A 1 95 ? -96.653 -165.163 155.984 1.00 60.07 94 THR A CA 1
ATOM 756 C C . THR A 1 95 ? -96.028 -165.156 157.373 1.00 67.10 94 THR A C 1
ATOM 757 O O . THR A 1 95 ? -95.814 -164.089 157.959 1.00 62.37 94 THR A O 1
ATOM 761 N N . LEU A 1 96 ? -95.737 -166.336 157.922 1.00 55.09 95 LEU A N 1
ATOM 762 C CA . LEU A 1 96 ? -94.997 -166.400 159.179 1.00 62.53 95 LEU A CA 1
ATOM 763 C C . LEU A 1 96 ? -93.651 -165.697 159.054 1.00 72.77 95 LEU A C 1
ATOM 764 O O . LEU A 1 96 ? -93.203 -165.017 159.986 1.00 66.09 95 LEU A O 1
ATOM 769 N N . TYR A 1 97 ? -93.007 -165.828 157.894 1.00 66.61 96 TYR A N 1
ATOM 770 C CA . TYR A 1 97 ? -91.695 -165.230 157.685 1.00 71.78 96 TYR A CA 1
ATOM 771 C C . TYR A 1 97 ? -91.787 -163.721 157.468 1.00 71.22 96 TYR A C 1
ATOM 772 O O . TYR A 1 97 ? -91.007 -162.963 158.052 1.00 63.28 96 TYR A O 1
ATOM 781 N N . THR A 1 98 ? -92.752 -163.264 156.667 1.00 61.91 97 THR A N 1
ATOM 782 C CA . THR A 1 98 ? -92.886 -161.833 156.408 1.00 63.85 97 THR A CA 1
ATOM 783 C C . THR A 1 98 ? -93.415 -161.087 157.627 1.00 64.18 97 THR A C 1
ATOM 784 O O . THR A 1 98 ? -92.957 -159.977 157.922 1.00 66.96 97 THR A O 1
ATOM 788 N N . SER A 1 99 ? -94.384 -161.674 158.345 1.00 61.32 98 SER A N 1
ATOM 789 C CA . SER A 1 99 ? -94.938 -161.015 159.527 1.00 63.98 98 SER A CA 1
ATOM 790 C C . SER A 1 99 ? -93.862 -160.697 160.559 1.00 62.31 98 SER A C 1
ATOM 791 O O . SER A 1 99 ? -93.956 -159.682 161.261 1.00 60.43 98 SER A O 1
ATOM 794 N N . LEU A 1 100 ? -92.835 -161.543 160.670 1.00 63.96 99 LEU A N 1
ATOM 795 C CA . LEU A 1 100 ? -91.757 -161.275 161.614 1.00 59.73 99 LEU A CA 1
ATOM 796 C C . LEU A 1 100 ? -90.824 -160.177 161.128 1.00 66.67 99 LEU A C 1
ATOM 797 O O . LEU A 1 100 ? -89.986 -159.706 161.903 1.00 65.57 99 LEU A O 1
ATOM 802 N N . HIS A 1 101 ? -90.953 -159.762 159.869 1.00 62.78 100 HIS A N 1
ATOM 803 C CA . HIS A 1 101 ? -90.308 -158.554 159.377 1.00 67.39 100 HIS A CA 1
ATOM 804 C C . HIS A 1 101 ? -91.209 -157.330 159.439 1.00 69.16 100 HIS A C 1
ATOM 805 O O . HIS A 1 101 ? -90.697 -156.206 159.478 1.00 67.02 100 HIS A O 1
ATOM 812 N N . GLY A 1 102 ? -92.529 -157.515 159.449 1.00 60.87 101 GLY A N 1
ATOM 813 C CA . GLY A 1 102 ? -93.451 -156.403 159.456 1.00 64.50 101 GLY A CA 1
ATOM 814 C C . GLY A 1 102 ? -93.840 -155.893 158.092 1.00 67.37 101 GLY A C 1
ATOM 815 O O . GLY A 1 102 ? -94.494 -154.845 158.007 1.00 70.06 101 GLY A O 1
ATOM 816 N N . TYR A 1 103 ? -93.460 -156.594 157.026 1.00 57.11 102 TYR A N 1
ATOM 817 C CA . TYR A 1 103 ? -93.833 -156.222 155.664 1.00 59.21 102 TYR A CA 1
ATOM 818 C C . TYR A 1 103 ? -93.473 -157.367 154.728 1.00 66.33 102 TYR A C 1
ATOM 819 O O . TYR A 1 103 ? -92.819 -158.336 155.120 1.00 67.90 102 TYR A O 1
ATOM 828 N N . PHE A 1 104 ? -93.896 -157.233 153.473 1.00 61.55 103 PHE A N 1
ATOM 829 C CA . PHE A 1 104 ? -93.698 -158.284 152.478 1.00 60.35 103 PHE A CA 1
ATOM 830 C C . PHE A 1 104 ? -92.304 -158.140 151.877 1.00 64.03 103 PHE A C 1
ATOM 831 O O . PHE A 1 104 ? -92.088 -157.405 150.911 1.00 67.88 103 PHE A O 1
ATOM 839 N N . VAL A 1 105 ? -91.345 -158.879 152.442 1.00 65.40 104 VAL A N 1
ATOM 840 C CA . VAL A 1 105 ? -89.933 -158.694 152.109 1.00 70.85 104 VAL A CA 1
ATOM 841 C C . VAL A 1 105 ? -89.539 -159.292 150.768 1.00 69.08 104 VAL A C 1
ATOM 842 O O . VAL A 1 105 ? -88.369 -159.184 150.385 1.00 78.46 104 VAL A O 1
ATOM 846 N N . PHE A 1 106 ? -90.465 -159.911 150.036 1.00 64.34 105 PHE A N 1
ATOM 847 C CA . PHE A 1 106 ? -90.117 -160.602 148.803 1.00 67.84 105 PHE A CA 1
ATOM 848 C C . PHE A 1 106 ? -90.382 -159.774 147.552 1.00 74.66 105 PHE A C 1
ATOM 849 O O . PHE A 1 106 ? -90.155 -160.267 146.443 1.00 74.52 105 PHE A O 1
ATOM 857 N N . GLY A 1 107 ? -90.852 -158.537 147.698 1.00 81.18 106 GLY A N 1
ATOM 858 C CA . GLY A 1 107 ? -91.046 -157.658 146.567 1.00 72.81 106 GLY A CA 1
ATOM 859 C C . GLY A 1 107 ? -92.276 -158.005 145.749 1.00 83.73 106 GLY A C 1
ATOM 860 O O . GLY A 1 107 ? -92.972 -158.992 146.013 1.00 72.64 106 GLY A O 1
ATOM 861 N N . PRO A 1 108 ? -92.563 -157.193 144.728 1.00 85.93 107 PRO A N 1
ATOM 862 C CA . PRO A 1 108 ? -93.774 -157.430 143.921 1.00 81.35 107 PRO A CA 1
ATOM 863 C C . PRO A 1 108 ? -93.780 -158.764 143.191 1.00 79.56 107 PRO A C 1
ATOM 864 O O . PRO A 1 108 ? -94.849 -159.370 143.038 1.00 81.88 107 PRO A O 1
ATOM 868 N N . THR A 1 109 ? -92.621 -159.244 142.737 1.00 74.98 108 THR A N 1
ATOM 869 C CA . THR A 1 109 ? -92.566 -160.548 142.081 1.00 76.28 108 THR A CA 1
ATOM 870 C C . THR A 1 109 ? -92.959 -161.664 143.045 1.00 82.73 108 THR A C 1
ATOM 871 O O . THR A 1 109 ? -93.765 -162.539 142.706 1.00 87.90 108 THR A O 1
ATOM 875 N N . GLY A 1 110 ? -92.408 -161.644 144.260 1.00 76.73 109 GLY A N 1
ATOM 876 C CA . GLY A 1 110 ? -92.820 -162.621 145.256 1.00 67.56 109 GLY A CA 1
ATOM 877 C C . GLY A 1 110 ? -94.274 -162.463 145.653 1.00 74.20 109 GLY A C 1
ATOM 878 O O . GLY A 1 110 ? -94.913 -163.421 146.100 1.00 76.09 109 GLY A O 1
ATOM 879 N N . CYS A 1 111 ? -94.816 -161.255 145.485 1.00 70.37 110 CYS A N 1
ATOM 880 C CA . CYS A 1 111 ? -96.221 -161.014 145.783 1.00 64.81 110 CYS A CA 1
ATOM 881 C C . CYS A 1 111 ? -97.121 -161.775 144.821 1.00 68.14 110 CYS A C 1
ATOM 882 O O . CYS A 1 111 ? -98.159 -162.314 145.224 1.00 63.09 110 CYS A O 1
ATOM 885 N N . ASN A 1 112 ? -96.746 -161.813 143.540 1.00 61.76 111 ASN A N 1
ATOM 886 C CA . ASN A 1 112 ? -97.502 -162.588 142.563 1.00 68.75 111 ASN A CA 1
ATOM 887 C C . ASN A 1 112 ? -97.365 -164.085 142.821 1.00 77.74 111 ASN A C 1
ATOM 888 O O . ASN A 1 112 ? -98.340 -164.834 142.694 1.00 80.85 111 ASN A O 1
ATOM 893 N N . LEU A 1 113 ? -96.162 -164.534 143.186 1.00 81.02 112 LEU A N 1
ATOM 894 C CA . LEU A 1 113 ? -95.937 -165.945 143.487 1.00 76.95 112 LEU A CA 1
ATOM 895 C C . LEU A 1 113 ? -96.716 -166.382 144.723 1.00 72.85 112 LEU A C 1
ATOM 896 O O . LEU A 1 113 ? -97.489 -167.346 144.671 1.00 70.92 112 LEU A O 1
ATOM 901 N N . GLU A 1 114 ? -96.523 -165.684 145.847 1.00 69.45 113 GLU A N 1
ATOM 902 C CA . GLU A 1 114 ? -97.241 -166.035 147.069 1.00 65.89 113 GLU A CA 1
ATOM 903 C C . GLU A 1 114 ? -98.742 -165.855 146.889 1.00 75.51 113 GLU A C 1
ATOM 904 O O . GLU A 1 114 ? -99.534 -166.664 147.383 1.00 72.96 113 GLU A O 1
ATOM 910 N N . GLY A 1 115 ? -99.149 -164.812 146.164 1.00 74.03 114 GLY A N 1
ATOM 911 C CA . GLY A 1 115 ? -100.563 -164.621 145.893 1.00 59.31 114 GLY A CA 1
ATOM 912 C C . GLY A 1 115 ? -101.153 -165.733 145.046 1.00 68.57 114 GLY A C 1
ATOM 913 O O . GLY A 1 115 ? -102.230 -166.250 145.349 1.00 62.58 114 GLY A O 1
ATOM 914 N N . PHE A 1 116 ? -100.453 -166.125 143.982 1.00 64.19 115 PHE A N 1
ATOM 915 C CA . PHE A 1 116 ? -100.973 -167.156 143.087 1.00 69.06 115 PHE A CA 1
ATOM 916 C C . PHE A 1 116 ? -101.145 -168.488 143.813 1.00 76.85 115 PHE A C 1
ATOM 917 O O . PHE A 1 116 ? -102.231 -169.081 143.793 1.00 74.24 115 PHE A O 1
ATOM 925 N N . PHE A 1 117 ? -100.085 -168.971 144.470 1.00 65.54 116 PHE A N 1
ATOM 926 C CA . PHE A 1 117 ? -100.134 -170.308 145.060 1.00 72.96 116 PHE A CA 1
ATOM 927 C C . PHE A 1 117 ? -101.070 -170.371 146.259 1.00 71.45 116 PHE A C 1
ATOM 928 O O . PHE A 1 117 ? -101.737 -171.389 146.475 1.00 69.44 116 PHE A O 1
ATOM 936 N N . ALA A 1 118 ? -101.137 -169.304 147.055 1.00 67.31 117 ALA A N 1
ATOM 937 C CA . ALA A 1 118 ? -102.079 -169.302 148.169 1.00 68.77 117 ALA A CA 1
ATOM 938 C C . ALA A 1 118 ? -103.517 -169.233 147.669 1.00 69.02 117 ALA A C 1
ATOM 939 O O . ALA A 1 118 ? -104.405 -169.887 148.229 1.00 67.22 117 ALA A O 1
ATOM 941 N N . THR A 1 119 ? -103.766 -168.452 146.614 1.00 69.95 118 THR A N 1
ATOM 942 C CA . THR A 1 119 ? -105.101 -168.414 146.028 1.00 73.71 118 THR A CA 1
ATOM 943 C C . THR A 1 119 ? -105.420 -169.723 145.319 1.00 70.90 118 THR A C 1
ATOM 944 O O . THR A 1 119 ? -106.559 -170.198 145.361 1.00 66.84 118 THR A O 1
ATOM 948 N N . LEU A 1 120 ? -104.422 -170.317 144.660 1.00 74.94 119 LEU A N 1
ATOM 949 C CA . LEU A 1 120 ? -104.625 -171.602 144.000 1.00 72.81 119 LEU A CA 1
ATOM 950 C C . LEU A 1 120 ? -104.997 -172.680 145.010 1.00 78.21 119 LEU A C 1
ATOM 951 O O . LEU A 1 120 ? -105.929 -173.461 144.784 1.00 68.04 119 LEU A O 1
ATOM 956 N N . GLY A 1 121 ? -104.282 -172.729 146.135 1.00 75.16 120 GLY A N 1
ATOM 957 C CA . GLY A 1 121 ? -104.578 -173.732 147.146 1.00 67.52 120 GLY A CA 1
ATOM 958 C C . GLY A 1 121 ? -105.993 -173.627 147.680 1.00 63.35 120 GLY A C 1
ATOM 959 O O . GLY A 1 121 ? -106.702 -174.630 147.796 1.00 62.84 120 GLY A O 1
ATOM 960 N N . GLY A 1 122 ? -106.423 -172.409 148.017 1.00 63.67 121 GLY A N 1
ATOM 961 C CA . GLY A 1 122 ? -107.769 -172.236 148.537 1.00 63.16 121 GLY A CA 1
ATOM 962 C C . GLY A 1 122 ? -108.839 -172.527 147.505 1.00 67.28 121 GLY A C 1
ATOM 963 O O . GLY A 1 122 ? -109.917 -173.025 147.841 1.00 66.90 121 GLY A O 1
ATOM 964 N N . GLU A 1 123 ? -108.554 -172.230 146.236 1.00 66.86 122 GLU A N 1
ATOM 965 C CA . GLU A 1 123 ? -109.515 -172.500 145.173 1.00 69.23 122 GLU A CA 1
ATOM 966 C C . GLU A 1 123 ? -109.663 -173.996 144.918 1.00 78.25 122 GLU A C 1
ATOM 967 O O . GLU A 1 123 ? -110.785 -174.492 144.753 1.00 73.00 122 GLU A O 1
ATOM 973 N N . ILE A 1 124 ? -108.549 -174.733 144.871 1.00 73.06 123 ILE A N 1
ATOM 974 C CA . ILE A 1 124 ? -108.632 -176.178 144.673 1.00 67.07 123 ILE A CA 1
ATOM 975 C C . ILE A 1 124 ? -109.425 -176.823 145.803 1.00 72.33 123 ILE A C 1
ATOM 976 O O . ILE A 1 124 ? -110.235 -177.729 145.573 1.00 59.08 123 ILE A O 1
ATOM 981 N N . ALA A 1 125 ? -109.222 -176.354 147.037 1.00 59.61 124 ALA A N 1
ATOM 982 C CA . ALA A 1 125 ? -109.979 -176.891 148.164 1.00 57.34 124 ALA A CA 1
ATOM 983 C C . ALA A 1 125 ? -111.468 -176.611 148.009 1.00 69.38 124 ALA A C 1
ATOM 984 O O . ALA A 1 125 ? -112.299 -177.513 148.167 1.00 74.31 124 ALA A O 1
ATOM 986 N N . LEU A 1 126 ? -111.819 -175.359 147.699 1.00 76.84 125 LEU A N 1
ATOM 987 C CA . LEU A 1 126 ? -113.217 -174.983 147.512 1.00 70.68 125 LEU A CA 1
ATOM 988 C C . LEU A 1 126 ? -113.898 -175.878 146.489 1.00 69.15 125 LEU A C 1
ATOM 989 O O . LEU A 1 126 ? -114.980 -176.419 146.742 1.00 65.23 125 LEU A O 1
ATOM 994 N N . TRP A 1 127 ? -113.276 -176.047 145.325 1.00 60.38 126 TRP A N 1
ATOM 995 C CA . TRP A 1 127 ? -113.899 -176.823 144.267 1.00 66.21 126 TRP A CA 1
ATOM 996 C C . TRP A 1 127 ? -113.801 -178.322 144.501 1.00 75.65 126 TRP A C 1
ATOM 997 O O . TRP A 1 127 ? -114.593 -179.076 143.927 1.00 76.42 126 TRP A O 1
ATOM 1008 N N . SER A 1 128 ? -112.862 -178.769 145.337 1.00 68.51 127 SER A N 1
ATOM 1009 C CA . SER A 1 128 ? -112.868 -180.163 145.762 1.00 71.43 127 SER A CA 1
ATOM 1010 C C . SER A 1 128 ? -114.119 -180.473 146.575 1.00 75.95 127 SER A C 1
ATOM 1011 O O . SER A 1 128 ? -114.745 -181.522 146.389 1.00 73.16 127 SER A O 1
ATOM 1014 N N . LEU A 1 129 ? -114.502 -179.567 147.480 1.00 70.15 128 LEU A N 1
ATOM 1015 C CA . LEU A 1 129 ? -115.739 -179.750 148.237 1.00 71.01 128 LEU A CA 1
ATOM 1016 C C . LEU A 1 129 ? -116.955 -179.712 147.321 1.00 74.25 128 LEU A C 1
ATOM 1017 O O . LEU A 1 129 ? -117.939 -180.430 147.546 1.00 73.87 128 LEU A O 1
ATOM 1022 N N . VAL A 1 130 ? -116.910 -178.873 146.285 1.00 70.59 129 VAL A N 1
ATOM 1023 C CA . VAL A 1 130 ? -118.001 -178.832 145.317 1.00 72.04 129 VAL A CA 1
ATOM 1024 C C . VAL A 1 130 ? -118.057 -180.132 144.525 1.00 74.73 129 VAL A C 1
ATOM 1025 O O . VAL A 1 130 ? -119.131 -180.716 144.341 1.00 78.66 129 VAL A O 1
ATOM 1029 N N . VAL A 1 131 ? -116.905 -180.612 144.055 1.00 74.31 130 VAL A N 1
ATOM 1030 C CA . VAL A 1 131 ? -116.878 -181.833 143.253 1.00 78.83 130 VAL A CA 1
ATOM 1031 C C . VAL A 1 131 ? -117.287 -183.038 144.092 1.00 80.27 130 VAL A C 1
ATOM 1032 O O . VAL A 1 131 ? -118.045 -183.901 143.633 1.00 74.55 130 VAL A O 1
ATOM 1036 N N . LEU A 1 132 ? -116.803 -183.116 145.334 1.00 68.44 131 LEU A N 1
ATOM 1037 C CA . LEU A 1 132 ? -117.193 -184.224 146.201 1.00 71.04 131 LEU A CA 1
ATOM 1038 C C . LEU A 1 132 ? -118.703 -184.252 146.413 1.00 80.09 131 LEU A C 1
ATOM 1039 O O . LEU A 1 132 ? -119.314 -185.328 146.432 1.00 84.20 131 LEU A O 1
ATOM 1044 N N . ALA A 1 133 ? -119.324 -183.079 146.561 1.00 74.67 132 ALA A N 1
ATOM 1045 C CA . ALA A 1 133 ? -120.776 -183.023 146.697 1.00 66.32 132 ALA A CA 1
ATOM 1046 C C . ALA A 1 133 ? -121.467 -183.519 145.435 1.00 77.23 132 ALA A C 1
ATOM 1047 O O . ALA A 1 133 ? -122.469 -184.241 145.507 1.00 78.69 132 ALA A O 1
ATOM 1049 N N . ILE A 1 134 ? -120.945 -183.141 144.267 1.00 73.98 133 ILE A N 1
ATOM 1050 C CA . ILE A 1 134 ? -121.530 -183.581 143.006 1.00 71.43 133 ILE A CA 1
ATOM 1051 C C . ILE A 1 134 ? -121.393 -185.089 142.848 1.00 82.37 133 ILE A C 1
ATOM 1052 O O . ILE A 1 134 ? -122.342 -185.772 142.442 1.00 88.70 133 ILE A O 1
ATOM 1057 N N . GLU A 1 135 ? -120.218 -185.635 143.170 1.00 79.54 134 GLU A N 1
ATOM 1058 C CA . GLU A 1 135 ? -120.004 -187.070 143.012 1.00 75.28 134 GLU A CA 1
ATOM 1059 C C . GLU A 1 135 ? -120.940 -187.867 143.910 1.00 78.81 134 GLU A C 1
ATOM 1060 O O . GLU A 1 135 ? -121.584 -188.823 143.460 1.00 73.39 134 GLU A O 1
ATOM 1066 N N . ARG A 1 136 ? -121.033 -187.484 145.186 1.00 74.11 135 AR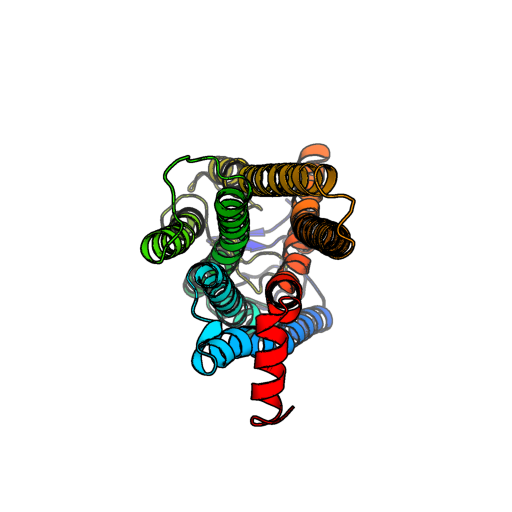G A N 1
ATOM 1067 C CA . ARG A 1 136 ? -121.934 -188.176 146.101 1.00 68.80 135 ARG A CA 1
ATOM 1068 C C . ARG A 1 136 ? -123.389 -188.056 145.663 1.00 81.00 135 ARG A C 1
ATOM 1069 O O . ARG A 1 136 ? -124.173 -188.994 145.854 1.00 79.35 135 ARG A O 1
ATOM 1077 N N . TYR A 1 137 ? -123.764 -186.924 145.061 1.00 77.52 136 TYR A N 1
ATOM 1078 C CA . TYR A 1 137 ? -125.119 -186.775 144.545 1.00 83.99 136 TYR A CA 1
ATOM 1079 C C . TYR A 1 137 ? -125.379 -187.737 143.396 1.00 88.55 136 TYR A C 1
ATOM 1080 O O . TYR A 1 137 ? -126.474 -188.297 143.287 1.00 90.83 136 TYR A O 1
ATOM 1089 N N . VAL A 1 138 ? -124.389 -187.922 142.520 1.00 84.77 137 VAL A N 1
ATOM 1090 C CA . VAL A 1 138 ? -124.558 -188.805 141.369 1.00 91.34 137 VAL A CA 1
ATOM 1091 C C . VAL A 1 138 ? -124.672 -190.258 141.816 1.00 95.55 137 VAL A C 1
ATOM 1092 O O . VAL A 1 138 ? -125.520 -191.010 141.320 1.00 98.77 137 VAL A O 1
ATOM 1096 N N . VAL A 1 139 ? -123.829 -190.672 142.765 1.00 86.69 138 VAL A N 1
ATOM 1097 C CA . VAL A 1 139 ? -123.801 -192.070 143.188 1.00 84.15 138 VAL A CA 1
ATOM 1098 C C . VAL A 1 139 ? -125.082 -192.445 143.929 1.00 90.41 138 VAL A C 1
ATOM 1099 O O . VAL A 1 139 ? -125.606 -193.554 143.766 1.00 95.02 138 VAL A O 1
ATOM 1103 N N . VAL A 1 140 ? -125.614 -191.534 144.738 1.00 90.05 139 VAL A N 1
ATOM 1104 C CA . VAL A 1 140 ? -126.767 -191.847 145.580 1.00 87.51 139 VAL A CA 1
ATOM 1105 C C . VAL A 1 140 ? -128.081 -191.590 144.853 1.00 88.11 139 VAL A C 1
ATOM 1106 O O . VAL A 1 140 ? -128.945 -192.468 144.784 1.00 94.91 139 VAL A O 1
ATOM 1110 N N . CYS A 1 141 ? -128.263 -190.388 144.307 1.00 87.46 140 CYS A N 1
ATOM 1111 C CA . CYS A 1 141 ? -129.527 -190.028 143.677 1.00 88.61 140 CYS A CA 1
ATOM 1112 C C . CYS A 1 141 ? -129.694 -190.625 142.288 1.00 94.57 140 CYS A C 1
ATOM 1113 O O . CYS A 1 141 ? -130.807 -190.582 141.751 1.00 104.89 140 CYS A O 1
ATOM 1116 N N . LYS A 1 142 ? -128.624 -191.172 141.702 1.00 94.39 141 LYS A N 1
ATOM 1117 C CA . LYS A 1 142 ? -128.625 -191.827 140.395 1.00 98.65 141 LYS A CA 1
ATOM 1118 C C . LYS A 1 142 ? -129.426 -191.043 139.359 1.00 106.04 141 LYS A C 1
ATOM 1119 O O . LYS A 1 142 ? -130.461 -191.527 138.883 1.00 112.51 141 LYS A O 1
ATOM 1125 N N . PRO A 1 143 ? -128.994 -189.833 138.986 1.00 111.59 142 PRO A N 1
ATOM 1126 C CA . PRO A 1 143 ? -129.733 -189.070 137.970 1.00 112.10 142 PRO A CA 1
ATOM 1127 C C . PRO A 1 143 ? -129.452 -189.514 136.545 1.00 109.83 142 PRO A C 1
ATOM 1128 O O . PRO A 1 143 ? -130.165 -189.080 135.631 1.00 108.90 142 PRO A O 1
ATOM 1132 N N . MET A 1 144 ? -128.439 -190.348 136.327 1.00 111.83 143 MET A N 1
ATOM 1133 C CA . MET A 1 144 ? -128.152 -190.933 135.025 1.00 116.35 143 MET A CA 1
ATOM 1134 C C . MET A 1 144 ? -128.406 -192.433 135.109 1.00 124.65 143 MET A C 1
ATOM 1135 O O . MET A 1 144 ? -127.859 -193.111 135.985 1.00 124.43 143 MET A O 1
ATOM 1140 N N . SER A 1 145 ? -129.238 -192.944 134.198 1.00 129.03 144 SER A N 1
ATOM 1141 C CA . SER A 1 145 ? -129.794 -194.283 134.370 1.00 139.05 144 SER A CA 1
ATOM 1142 C C . SER A 1 145 ? -128.752 -195.373 134.144 1.00 145.79 144 SER A C 1
ATOM 1143 O O . SER A 1 145 ? -128.731 -196.375 134.870 1.00 149.57 144 SER A O 1
ATOM 1146 N N . ASN A 1 146 ? -127.888 -195.211 133.146 1.00 145.52 145 ASN A N 1
ATOM 1147 C CA . ASN A 1 146 ? -126.901 -196.226 132.787 1.00 145.42 145 ASN A CA 1
ATOM 1148 C C . ASN A 1 146 ? -125.488 -195.810 133.186 1.00 139.76 145 ASN A C 1
ATOM 1149 O O . ASN A 1 146 ? -124.537 -195.990 132.423 1.00 143.05 145 ASN A O 1
ATOM 1154 N N . PHE A 1 147 ? -125.325 -195.267 134.390 1.00 128.02 146 PHE A N 1
ATOM 1155 C CA . PHE A 1 147 ? -124.071 -194.648 134.797 1.00 114.10 146 PHE A CA 1
ATOM 1156 C C . PHE A 1 147 ? -123.409 -195.416 135.934 1.00 106.48 146 PHE A C 1
ATOM 1157 O O . PHE A 1 147 ? -124.078 -195.867 136.869 1.00 100.74 146 PHE A O 1
ATOM 1165 N N . ARG A 1 148 ? -122.085 -195.539 135.847 1.00 105.56 147 ARG A N 1
ATOM 1166 C CA . ARG A 1 148 ? -121.261 -196.130 136.898 1.00 109.17 147 ARG A CA 1
ATOM 1167 C C . ARG A 1 148 ? -120.028 -195.257 137.078 1.00 106.34 147 ARG A C 1
ATOM 1168 O O . ARG A 1 148 ? -119.264 -195.063 136.128 1.00 109.54 147 ARG A O 1
ATOM 1176 N N . PHE A 1 149 ? -119.836 -194.736 138.288 1.00 100.75 148 PHE A N 1
ATOM 1177 C CA . PHE A 1 149 ? -118.745 -193.806 138.567 1.00 97.86 148 PHE A CA 1
ATOM 1178 C C . PHE A 1 149 ? -117.436 -194.573 138.727 1.00 97.24 148 PHE A C 1
ATOM 1179 O O . PHE A 1 149 ? -117.296 -195.385 139.647 1.00 96.22 148 PHE A O 1
ATOM 1187 N N . GLY A 1 150 ? -116.472 -194.301 137.846 1.00 92.24 149 GLY A N 1
ATOM 1188 C CA . GLY A 1 150 ? -115.224 -195.042 137.852 1.00 81.40 149 GLY A CA 1
ATOM 1189 C C . GLY A 1 150 ? -113.965 -194.202 137.918 1.00 94.24 149 GLY A C 1
ATOM 1190 O O . GLY A 1 150 ? -114.017 -193.008 138.230 1.00 88.13 149 GLY A O 1
ATOM 1191 N N . GLU A 1 151 ? -112.823 -194.827 137.613 1.00 105.69 150 GLU A N 1
ATOM 1192 C CA . GLU A 1 151 ? -111.536 -194.147 137.734 1.00 95.04 150 GLU A CA 1
ATOM 1193 C C . GLU A 1 151 ? -111.451 -192.938 136.810 1.00 97.67 150 GLU A C 1
ATOM 1194 O O . GLU A 1 151 ? -110.980 -191.870 137.217 1.00 93.09 150 GLU A O 1
ATOM 1200 N N . ASN A 1 152 ? -111.899 -193.085 135.561 1.00 100.31 151 ASN A N 1
ATOM 1201 C CA . ASN A 1 152 ? -111.797 -191.983 134.609 1.00 99.08 151 ASN A CA 1
ATOM 1202 C C . ASN A 1 152 ? -112.660 -190.799 135.031 1.00 102.63 151 ASN A C 1
ATOM 1203 O O . ASN A 1 152 ? -112.276 -189.641 134.827 1.00 103.46 151 ASN A O 1
ATOM 1208 N N . HIS A 1 153 ? -113.825 -191.067 135.627 1.00 97.18 152 HIS A N 1
ATOM 1209 C CA . HIS A 1 153 ? -114.696 -189.979 136.061 1.00 87.89 152 HIS A CA 1
ATOM 1210 C C . HIS A 1 153 ? -114.077 -189.197 137.213 1.00 93.15 152 HIS A C 1
ATOM 1211 O O . HIS A 1 153 ? -114.183 -187.966 137.261 1.00 85.54 152 HIS A O 1
ATOM 1218 N N . ALA A 1 154 ? -113.430 -189.893 138.153 1.00 91.29 153 ALA A N 1
ATOM 1219 C CA . ALA A 1 154 ? -112.826 -189.211 139.293 1.00 87.91 153 ALA A CA 1
ATOM 1220 C C . ALA A 1 154 ? -111.637 -188.359 138.865 1.00 84.45 153 ALA A C 1
ATOM 1221 O O . ALA A 1 154 ? -111.413 -187.275 139.417 1.00 76.72 153 ALA A O 1
ATOM 1223 N N . ILE A 1 155 ? -110.855 -188.842 137.896 1.00 84.05 154 ILE A N 1
ATOM 1224 C CA . ILE A 1 155 ? -109.767 -188.038 137.344 1.00 85.50 154 ILE A CA 1
ATOM 1225 C C . ILE A 1 155 ? -110.327 -186.793 136.672 1.00 89.09 154 ILE A C 1
ATOM 1226 O O . ILE A 1 155 ? -109.795 -185.688 136.828 1.00 91.28 154 ILE A O 1
ATOM 1231 N N . MET A 1 156 ? -111.419 -186.956 135.924 1.00 90.95 155 MET A N 1
ATOM 1232 C CA . MET A 1 156 ? -112.097 -185.821 135.310 1.00 94.43 155 MET A CA 1
ATOM 1233 C C . MET A 1 156 ? -112.490 -184.781 136.354 1.00 92.56 155 MET A C 1
ATOM 1234 O O . MET A 1 156 ? -112.290 -183.579 136.149 1.00 88.92 155 MET A O 1
ATOM 1239 N N . GLY A 1 157 ? -113.011 -185.227 137.500 1.00 83.39 156 GLY A N 1
ATOM 1240 C CA . GLY A 1 157 ? -113.411 -184.290 138.538 1.00 83.18 156 GLY A CA 1
ATOM 1241 C C . GLY A 1 157 ? -112.239 -183.551 139.153 1.00 89.31 156 GLY A C 1
ATOM 1242 O O . GLY A 1 157 ? -112.345 -182.365 139.474 1.00 92.28 156 GLY A O 1
ATOM 1243 N N . VAL A 1 158 ? -111.111 -184.241 139.342 1.00 85.71 157 VAL A N 1
ATOM 1244 C CA . VAL A 1 158 ? -109.930 -183.599 139.917 1.00 79.47 157 VAL A CA 1
ATOM 1245 C C . VAL A 1 158 ? -109.378 -182.546 138.963 1.00 78.89 157 VAL A C 1
ATOM 1246 O O . VAL A 1 158 ? -109.131 -181.399 139.356 1.00 76.23 157 VAL A O 1
ATOM 1250 N N . ALA A 1 159 ? -109.175 -182.922 137.695 1.00 77.50 158 ALA A N 1
ATOM 1251 C CA . ALA A 1 159 ? -108.729 -181.962 136.691 1.00 80.62 158 ALA A CA 1
ATOM 1252 C C . ALA A 1 159 ? -109.662 -180.761 136.609 1.00 84.52 158 ALA A C 1
ATOM 1253 O O . ALA A 1 159 ? -109.213 -179.644 136.327 1.00 91.06 158 ALA A O 1
ATOM 1255 N N . PHE A 1 160 ? -110.954 -180.969 136.872 1.00 83.49 159 PHE A N 1
ATOM 1256 C CA . PHE A 1 160 ? -111.907 -179.868 136.845 1.00 80.38 159 PHE A CA 1
ATOM 1257 C C . PHE A 1 160 ? -111.585 -178.831 137.912 1.00 85.14 159 PHE A C 1
ATOM 1258 O O . PHE A 1 160 ? -111.690 -177.626 137.661 1.00 86.06 159 PHE A O 1
ATOM 1266 N N . THR A 1 161 ? -111.197 -179.276 139.111 1.00 77.06 160 THR A N 1
ATOM 1267 C CA . THR A 1 161 ? -110.858 -178.326 140.168 1.00 78.26 160 THR A CA 1
ATOM 1268 C C . THR A 1 161 ? -109.641 -177.489 139.790 1.00 80.73 160 THR A C 1
ATOM 1269 O O . THR A 1 161 ? -109.610 -176.278 140.040 1.00 72.46 160 THR A O 1
ATOM 1273 N N . TRP A 1 162 ? -108.627 -178.116 139.184 1.00 78.20 161 TRP A N 1
ATOM 1274 C CA A TRP A 1 162 ? -107.435 -177.383 138.765 0.60 79.41 161 TRP A CA 1
ATOM 1275 C CA B TRP A 1 162 ? -107.443 -177.361 138.790 0.40 79.01 161 TRP A CA 1
ATOM 1276 C C . TRP A 1 162 ? -107.776 -176.329 137.720 1.00 85.08 161 TRP A C 1
ATOM 1277 O O . TRP A 1 162 ? -107.224 -175.222 137.730 1.00 88.24 161 TRP A O 1
ATOM 1298 N N . VAL A 1 163 ? -108.679 -176.663 136.797 1.00 87.96 162 VAL A N 1
ATOM 1299 C CA . VAL A 1 163 ? -109.095 -175.700 135.782 1.00 84.79 162 VAL A CA 1
ATOM 1300 C C . VAL A 1 163 ? -109.838 -174.538 136.430 1.00 86.62 162 VAL A C 1
ATOM 1301 O O . VAL A 1 163 ? -109.563 -173.367 136.143 1.00 87.01 162 VAL A O 1
ATOM 1305 N N . MET A 1 164 ? -110.782 -174.843 137.326 1.00 80.33 163 MET A N 1
ATOM 1306 C CA . MET A 1 164 ? -111.505 -173.784 138.025 1.00 84.22 163 MET A CA 1
ATOM 1307 C C . MET A 1 164 ? -110.571 -172.966 138.909 1.00 83.07 163 MET A C 1
ATOM 1308 O O . MET A 1 164 ? -110.733 -171.747 139.033 1.00 86.94 163 MET A O 1
ATOM 1313 N N . ALA A 1 165 ? -109.592 -173.616 139.536 1.00 76.00 164 ALA A N 1
ATOM 1314 C CA . ALA A 1 165 ? -108.649 -172.877 140.367 1.00 73.93 164 ALA A CA 1
ATOM 1315 C C . ALA A 1 165 ? -107.769 -171.966 139.523 1.00 81.83 164 ALA A C 1
ATOM 1316 O O . ALA A 1 165 ? -107.467 -170.836 139.925 1.00 78.10 164 ALA A O 1
ATOM 1318 N N . LEU A 1 166 ? -107.348 -172.440 138.349 1.00 81.55 165 LEU A N 1
ATOM 1319 C CA . LEU A 1 166 ? -106.491 -171.625 137.495 1.00 80.85 165 LEU A CA 1
ATOM 1320 C C . LEU A 1 166 ? -107.248 -170.432 136.934 1.00 87.98 165 LEU A C 1
ATOM 1321 O O . LEU A 1 166 ? -106.696 -169.330 136.836 1.00 89.56 165 LEU A O 1
ATOM 1326 N N . ALA A 1 167 ? -108.515 -170.619 136.574 1.00 88.22 166 ALA A N 1
ATOM 1327 C CA . ALA A 1 167 ? -109.254 -169.509 135.987 1.00 89.27 166 ALA A CA 1
ATOM 1328 C C . ALA A 1 167 ? -109.623 -168.437 137.011 1.00 91.29 166 ALA A C 1
ATOM 1329 O O . ALA A 1 167 ? -110.152 -167.390 136.621 1.00 90.46 166 ALA A O 1
ATOM 1331 N N . CYS A 1 168 ? -109.353 -168.662 138.298 1.00 89.85 167 CYS A N 1
ATOM 1332 C CA . CYS A 1 168 ? -109.401 -167.606 139.302 1.00 89.07 167 CYS A CA 1
ATOM 1333 C C . CYS A 1 168 ? -108.027 -167.038 139.630 1.00 87.96 167 CYS A C 1
ATOM 1334 O O . CYS A 1 168 ? -107.872 -165.815 139.723 1.00 86.90 167 CYS A O 1
ATOM 1337 N N . ALA A 1 169 ? -107.026 -167.904 139.796 1.00 69.57 168 ALA A N 1
ATOM 1338 C CA . ALA A 1 169 ? -105.716 -167.482 140.278 1.00 75.22 168 ALA A CA 1
ATOM 1339 C C . ALA A 1 169 ? -104.827 -166.910 139.184 1.00 79.87 168 ALA A C 1
ATOM 1340 O O . ALA A 1 169 ? -103.921 -166.131 139.491 1.00 78.96 168 ALA A O 1
ATOM 1342 N N . ALA A 1 170 ? -105.063 -167.272 137.928 1.00 79.81 169 ALA A N 1
ATOM 1343 C CA . ALA A 1 170 ? -104.188 -166.876 136.828 1.00 78.76 169 ALA A CA 1
ATOM 1344 C C . ALA A 1 170 ? -104.518 -165.524 136.189 1.00 82.98 169 ALA A C 1
ATOM 1345 O O . ALA A 1 170 ? -103.587 -164.842 135.744 1.00 84.15 169 ALA A O 1
ATOM 1347 N N . PRO A 1 171 ? -105.782 -165.105 136.073 1.00 88.26 170 PRO A N 1
ATOM 1348 C CA . PRO A 1 171 ? -106.069 -163.793 135.449 1.00 90.80 170 PRO A CA 1
ATOM 1349 C C . PRO A 1 171 ? -105.321 -162.643 136.110 1.00 86.08 170 PRO A C 1
ATOM 1350 O O . PRO A 1 171 ? -104.785 -161.780 135.397 1.00 78.69 170 PRO A O 1
ATOM 1354 N N . PRO A 1 172 ? -105.243 -162.575 137.449 1.00 80.20 171 PRO A N 1
ATOM 1355 C CA . PRO A 1 172 ? -104.467 -161.479 138.062 1.00 71.75 171 PRO A CA 1
ATOM 1356 C C . PRO A 1 172 ? -103.007 -161.454 137.646 1.00 79.47 171 PRO A C 1
ATOM 1357 O O . PRO A 1 172 ? -102.358 -160.411 137.782 1.00 94.95 171 PRO A O 1
ATOM 1361 N N . LEU A 1 173 ? -102.468 -162.567 137.148 1.00 81.84 172 LEU A N 1
ATOM 1362 C CA . LEU A 1 173 ? -101.106 -162.572 136.633 1.00 78.83 172 LEU A CA 1
ATOM 1363 C C . LEU A 1 173 ? -100.989 -161.853 135.297 1.00 89.21 172 LEU A C 1
ATOM 1364 O O . LEU A 1 173 ? -99.883 -161.450 134.922 1.00 97.33 172 LEU A O 1
ATOM 1369 N N . VAL A 1 174 ? -102.093 -161.679 134.570 1.00 93.78 173 VAL A N 1
ATOM 1370 C CA . VAL A 1 174 ? -101.998 -161.285 133.167 1.00 93.90 173 VAL A CA 1
ATOM 1371 C C . VAL A 1 174 ? -102.920 -160.124 132.810 1.00 92.44 173 VAL A C 1
ATOM 1372 O O . VAL A 1 174 ? -103.115 -159.829 131.626 1.00 105.48 173 VAL A O 1
ATOM 1376 N N . GLY A 1 175 ? -103.499 -159.456 133.807 1.00 82.34 174 GLY A N 1
ATOM 1377 C CA . GLY A 1 175 ? -104.190 -158.216 133.505 1.00 84.21 174 GLY A CA 1
ATOM 1378 C C . GLY A 1 175 ? -105.623 -158.034 133.964 1.00 93.66 174 GLY A C 1
ATOM 1379 O O . GLY A 1 175 ? -106.167 -156.935 133.824 1.00 100.68 174 GLY A O 1
ATOM 1380 N N . TRP A 1 176 ? -106.264 -159.075 134.491 1.00 95.70 175 TRP A N 1
ATOM 1381 C CA . TRP A 1 176 ? -107.613 -158.950 135.037 1.00 90.62 175 TRP A CA 1
ATOM 1382 C C . TRP A 1 176 ? -107.492 -159.021 136.554 1.00 90.05 175 TRP A C 1
ATOM 1383 O O . TRP A 1 176 ? -107.130 -160.067 137.104 1.00 82.90 175 TRP A O 1
ATOM 1394 N N . SER A 1 177 ? -107.791 -157.902 137.220 1.00 91.02 176 SER A N 1
ATOM 1395 C CA . SER A 1 177 ? -107.472 -157.686 138.629 1.00 84.43 176 SER A CA 1
ATOM 1396 C C . SER A 1 177 ? -105.961 -157.758 138.829 1.00 84.79 176 SER A C 1
ATOM 1397 O O . SER A 1 177 ? -105.197 -157.631 137.865 1.00 74.98 176 SER A O 1
ATOM 1400 N N . ARG A 1 178 ? -105.517 -157.949 140.068 1.00 75.81 177 ARG A N 1
ATOM 1401 C CA . ARG A 1 178 ? -104.090 -157.942 140.354 1.00 70.95 177 ARG A CA 1
ATOM 1402 C C . ARG A 1 178 ? -103.849 -158.488 141.750 1.00 69.61 177 ARG A C 1
ATOM 1403 O O . ARG A 1 178 ? -104.763 -158.585 142.573 1.00 70.08 177 ARG A O 1
ATOM 1411 N N . TYR A 1 179 ? -102.589 -158.819 142.001 1.00 65.25 178 TYR A N 1
ATOM 1412 C CA . TYR A 1 179 ? -102.119 -159.311 143.285 1.00 62.96 178 TYR A CA 1
ATOM 1413 C C . TYR A 1 179 ? -101.370 -158.185 143.992 1.00 68.38 178 TYR A C 1
ATOM 1414 O O . TYR A 1 179 ? -100.433 -157.607 143.425 1.00 68.79 178 TYR A O 1
ATOM 1423 N N . ILE A 1 180 ? -101.788 -157.874 145.216 1.00 63.42 179 ILE A N 1
ATOM 1424 C CA . ILE A 1 180 ? -101.147 -156.847 146.038 1.00 64.51 179 ILE A CA 1
ATOM 1425 C C . ILE A 1 180 ? -101.117 -157.320 147.481 1.00 66.66 179 ILE A C 1
ATOM 1426 O O . ILE A 1 180 ? -101.891 -158.202 147.880 1.00 71.22 179 ILE A O 1
ATOM 1431 N N . PRO A 1 181 ? -100.220 -156.755 148.289 1.00 64.69 180 PRO A N 1
ATOM 1432 C CA . PRO A 1 181 ? -100.309 -156.973 149.736 1.00 59.08 180 PRO A CA 1
ATOM 1433 C C . PRO A 1 181 ? -101.673 -156.538 150.252 1.00 62.26 180 PRO A C 1
ATOM 1434 O O . PRO A 1 181 ? -102.270 -155.577 149.762 1.00 63.01 180 PRO A O 1
ATOM 1438 N N . GLU A 1 182 ? -102.178 -157.277 151.233 1.00 62.26 181 GLU A N 1
ATOM 1439 C CA . GLU A 1 182 ? -103.495 -157.027 151.790 1.00 63.91 181 GLU A CA 1
ATOM 1440 C C . GLU A 1 182 ? -103.409 -157.076 153.308 1.00 64.30 181 GLU A C 1
ATOM 1441 O O . GLU A 1 182 ? -102.466 -157.631 153.880 1.00 59.37 181 GLU A O 1
ATOM 1447 N N . GLY A 1 183 ? -104.410 -156.481 153.954 1.00 64.54 182 GLY A N 1
ATOM 1448 C CA . GLY A 1 183 ? -104.454 -156.495 155.406 1.00 55.97 182 GLY A CA 1
ATOM 1449 C C . GLY A 1 183 ? -103.231 -155.823 155.991 1.00 75.35 182 GLY A C 1
ATOM 1450 O O . GLY A 1 183 ? -102.913 -154.665 155.684 1.00 64.26 182 GLY A O 1
ATOM 1451 N N . MET A 1 184 ? -102.520 -156.566 156.837 1.00 57.95 183 MET A N 1
ATOM 1452 C CA . MET A 1 184 ? -101.319 -156.027 157.457 1.00 63.46 183 MET A CA 1
ATOM 1453 C C . MET A 1 184 ? -100.128 -156.014 156.516 1.00 63.06 183 MET A C 1
ATOM 1454 O O . MET A 1 184 ? -99.011 -155.755 156.996 1.00 68.49 183 MET A O 1
ATOM 1459 N N . GLN A 1 185 ? -100.371 -156.297 155.234 1.00 52.54 184 GLN A N 1
ATOM 1460 C CA . GLN A 1 185 ? -99.404 -156.136 154.155 1.00 62.95 184 GLN A CA 1
ATOM 1461 C C . GLN A 1 185 ? -98.291 -157.173 154.203 1.00 67.61 184 GLN A C 1
ATOM 1462 O O . GLN A 1 185 ? -97.225 -156.975 153.605 1.00 73.24 184 GLN A O 1
ATOM 1468 N N . CYS A 1 186 ? -98.512 -158.271 154.919 1.00 60.63 185 CYS A N 1
ATOM 1469 C CA . CYS A 1 186 ? -97.532 -159.339 155.021 1.00 68.57 185 CYS A CA 1
ATOM 1470 C C . CYS A 1 186 ? -97.841 -160.513 154.109 1.00 73.10 185 CYS A C 1
ATOM 1471 O O . CYS A 1 186 ? -96.971 -161.365 153.896 1.00 76.95 185 CYS A O 1
ATOM 1474 N N . SER A 1 187 ? -99.050 -160.584 153.571 1.00 80.84 186 SER A N 1
ATOM 1475 C CA . SER A 1 187 ? -99.387 -161.588 152.578 1.00 76.73 186 SER A CA 1
ATOM 1476 C C . SER A 1 187 ? -100.114 -160.915 151.427 1.00 73.88 186 SER A C 1
ATOM 1477 O O . SER A 1 187 ? -100.556 -159.768 151.522 1.00 76.71 186 SER A O 1
ATOM 1480 N N . CYS A 1 188 ? -100.228 -161.644 150.324 1.00 66.11 187 CYS A N 1
ATOM 1481 C CA . CYS A 1 188 ? -100.659 -161.082 149.052 1.00 64.47 187 CYS A CA 1
ATOM 1482 C C . CYS A 1 188 ? -101.890 -161.829 148.553 1.00 75.67 187 CYS A C 1
ATOM 1483 O O . CYS A 1 188 ? -102.019 -163.041 148.766 1.00 75.50 187 CYS A O 1
ATOM 1486 N N . GLY A 1 189 ? -102.786 -161.106 147.887 1.00 66.99 188 GLY A N 1
ATOM 1487 C CA . GLY A 1 189 ? -103.994 -161.712 147.376 1.00 61.64 188 GLY A CA 1
ATOM 1488 C C . GLY A 1 189 ? -104.673 -160.842 146.338 1.00 70.73 188 GLY A C 1
ATOM 1489 O O . GLY A 1 189 ? -104.143 -159.812 145.911 1.00 74.28 188 GLY A O 1
ATOM 1490 N N . ILE A 1 190 ? -105.868 -161.285 145.931 1.00 77.30 189 ILE A N 1
ATOM 1491 C CA . ILE A 1 190 ? -106.644 -160.563 144.928 1.00 74.81 189 ILE A CA 1
ATOM 1492 C C . ILE A 1 190 ? -106.995 -159.182 145.455 1.00 68.84 189 ILE A C 1
ATOM 1493 O O . ILE A 1 190 ? -107.329 -159.011 146.635 1.00 77.22 189 ILE A O 1
ATOM 1498 N N . ASP A 1 191 ? -106.941 -158.187 144.576 1.00 64.79 190 ASP A N 1
ATOM 1499 C CA . ASP A 1 191 ? -107.233 -156.807 144.960 1.00 72.34 190 ASP A CA 1
ATOM 1500 C C . ASP A 1 191 ? -108.744 -156.599 144.947 1.00 71.18 190 ASP A C 1
ATOM 1501 O O . ASP A 1 191 ? -109.348 -156.297 143.917 1.00 71.69 190 ASP A O 1
ATOM 1506 N N . TYR A 1 192 ? -109.365 -156.769 146.115 1.00 70.95 191 TYR A N 1
ATOM 1507 C CA . TYR A 1 192 ? -110.738 -156.342 146.348 1.00 73.27 191 TYR A CA 1
ATOM 1508 C C . TYR A 1 192 ? -110.810 -154.973 147.007 1.00 77.32 191 TYR A C 1
ATOM 1509 O O . TYR A 1 192 ? -111.894 -154.557 147.420 1.00 85.09 191 TYR A O 1
ATOM 1518 N N . TYR A 1 193 ? -109.680 -154.272 147.121 1.00 83.85 192 TYR A N 1
ATOM 1519 C CA . TYR A 1 193 ? -109.582 -153.093 147.966 1.00 85.09 192 TYR A CA 1
ATOM 1520 C C . TYR A 1 193 ? -109.494 -151.784 147.195 1.00 85.22 192 TYR A C 1
ATOM 1521 O O . TYR A 1 193 ? -109.765 -150.732 147.779 1.00 84.96 192 TYR A O 1
ATOM 1530 N N . THR A 1 194 ? -109.121 -151.822 145.915 1.00 81.60 193 THR A N 1
ATOM 1531 C CA . THR A 1 194 ? -109.046 -150.669 145.034 1.00 78.20 193 THR A CA 1
ATOM 1532 C C . THR A 1 194 ? -109.777 -150.975 143.735 1.00 82.24 193 THR A C 1
ATOM 1533 O O . THR A 1 194 ? -109.839 -152.132 143.309 1.00 84.39 193 THR A O 1
ATOM 1537 N N . PRO A 1 195 ? -110.331 -149.952 143.078 1.00 79.57 194 PRO A N 1
ATOM 1538 C CA . PRO A 1 195 ? -111.006 -150.178 141.794 1.00 88.40 194 PRO A CA 1
ATOM 1539 C C . PRO A 1 195 ? -110.090 -149.937 140.606 1.00 99.73 194 PRO A C 1
ATOM 1540 O O . PRO A 1 195 ? -110.448 -149.187 139.693 1.00 116.40 194 PRO A O 1
ATOM 1544 N N . HIS A 1 196 ? -108.910 -150.562 140.612 1.00 99.68 195 HIS A N 1
ATOM 1545 C CA . HIS A 1 196 ? -107.883 -150.350 139.594 1.00 96.31 195 HIS A CA 1
ATOM 1546 C C . HIS A 1 196 ? -108.441 -150.508 138.182 1.00 99.40 195 HIS A C 1
ATOM 1547 O O . HIS A 1 196 ? -108.641 -151.632 137.708 1.00 111.70 195 HIS A O 1
ATOM 1554 N N . GLU A 1 197 ? -108.689 -149.384 137.503 1.00 96.43 196 GLU A N 1
ATOM 1555 C CA . GLU A 1 197 ? -109.295 -149.435 136.175 1.00 103.20 196 GLU A CA 1
ATOM 1556 C C . GLU A 1 197 ? -108.362 -150.055 135.144 1.00 101.69 196 GLU A C 1
ATOM 1557 O O . GLU A 1 197 ? -108.830 -150.638 134.159 1.00 106.76 196 GLU A O 1
ATOM 1563 N N . GLU A 1 198 ? -107.047 -149.935 135.343 1.00 100.30 197 GLU A N 1
ATOM 1564 C CA . GLU A 1 198 ? -106.101 -150.487 134.382 1.00 107.75 197 GLU A CA 1
ATOM 1565 C C . GLU A 1 198 ? -106.210 -152.001 134.273 1.00 110.20 197 GLU A C 1
ATOM 1566 O O . GLU A 1 198 ? -105.811 -152.568 133.250 1.00 124.15 197 GLU A O 1
ATOM 1572 N N . THR A 1 199 ? -106.745 -152.667 135.297 1.00 94.32 198 THR A N 1
ATOM 1573 C CA . THR A 1 199 ? -106.913 -154.115 135.286 1.00 99.97 198 THR A CA 1
ATOM 1574 C C . THR A 1 199 ? -108.374 -154.543 135.388 1.00 105.92 198 THR A C 1
ATOM 1575 O O . THR A 1 199 ? -108.644 -155.739 135.553 1.00 104.38 198 THR A O 1
ATOM 1579 N N . ASN A 1 200 ? -109.315 -153.604 135.294 1.00 108.13 199 ASN A N 1
ATOM 1580 C CA . ASN A 1 200 ? -110.752 -153.884 135.358 1.00 102.14 199 ASN A CA 1
ATOM 1581 C C . ASN A 1 200 ? -111.106 -154.700 136.602 1.00 94.85 199 ASN A C 1
ATOM 1582 O O . ASN A 1 200 ? -111.668 -155.794 136.528 1.00 95.17 199 ASN A O 1
ATOM 1587 N N . ASN A 1 201 ? -110.764 -154.136 137.764 1.00 89.70 200 ASN A N 1
ATOM 1588 C CA . ASN A 1 201 ? -111.000 -154.832 139.027 1.00 85.50 200 ASN A CA 1
ATOM 1589 C C . ASN A 1 201 ? -112.486 -155.063 139.274 1.00 83.72 200 ASN A C 1
ATOM 1590 O O . ASN A 1 201 ? -112.877 -156.112 139.801 1.00 84.17 200 ASN A O 1
ATOM 1595 N N . GLU A 1 202 ? -113.324 -154.088 138.912 1.00 89.67 201 GLU A N 1
ATOM 1596 C CA . GLU A 1 202 ? -114.755 -154.175 139.194 1.00 88.07 201 GLU A CA 1
ATOM 1597 C C . GLU A 1 202 ? -115.356 -155.446 138.610 1.00 86.75 201 GLU A C 1
ATOM 1598 O O . GLU A 1 202 ? -116.035 -156.206 139.311 1.00 86.94 201 GLU A O 1
ATOM 1604 N N . SER A 1 203 ? -115.098 -155.701 137.327 1.00 87.00 202 SER A N 1
ATOM 1605 C CA . SER A 1 203 ? -115.693 -156.853 136.666 1.00 88.52 202 SER A CA 1
ATOM 1606 C C . SER A 1 203 ? -115.153 -158.166 137.221 1.00 94.80 202 SER A C 1
ATOM 1607 O O . SER A 1 203 ? -115.880 -159.164 137.255 1.00 94.92 202 SER A O 1
ATOM 1610 N N . PHE A 1 204 ? -113.893 -158.189 137.664 1.00 84.78 203 PHE A N 1
ATOM 1611 C CA . PHE A 1 204 ? -113.344 -159.406 138.248 1.00 82.06 203 PHE A CA 1
ATOM 1612 C C . PHE A 1 204 ? -113.976 -159.717 139.599 1.00 85.17 203 PHE A C 1
ATOM 1613 O O . PHE A 1 204 ? -114.180 -160.890 139.928 1.00 79.81 203 PHE A O 1
ATOM 1621 N N . VAL A 1 205 ? -114.289 -158.687 140.391 1.00 85.43 204 VAL A N 1
ATOM 1622 C CA . VAL A 1 205 ? -114.973 -158.902 141.664 1.00 91.37 204 VAL A CA 1
ATOM 1623 C C . VAL A 1 205 ? -116.361 -159.484 141.426 1.00 89.94 204 VAL A C 1
ATOM 1624 O O . VAL A 1 205 ? -116.799 -160.393 142.141 1.00 74.39 204 VAL A O 1
ATOM 1628 N N . ILE A 1 206 ? -117.076 -158.963 140.424 1.00 81.23 205 ILE A N 1
ATOM 1629 C CA . ILE A 1 206 ? -118.364 -159.536 140.036 1.00 82.69 205 ILE A CA 1
ATOM 1630 C C . ILE A 1 206 ? -118.189 -160.992 139.628 1.00 90.01 205 ILE A C 1
ATOM 1631 O O . ILE A 1 206 ? -118.946 -161.874 140.050 1.00 82.29 205 ILE A O 1
ATOM 1636 N N . TYR A 1 207 ? -117.182 -161.261 138.795 1.00 87.91 206 TYR A N 1
ATOM 1637 C CA . TYR A 1 207 ? -116.947 -162.622 138.325 1.00 86.38 206 TYR A CA 1
ATOM 1638 C C . TYR A 1 207 ? -116.578 -163.550 139.479 1.00 83.71 206 TYR A C 1
ATOM 1639 O O . TYR A 1 207 ? -117.046 -164.693 139.541 1.00 82.63 206 TYR A O 1
ATOM 1648 N N . MET A 1 208 ? -115.726 -163.084 140.396 1.00 81.87 207 MET A N 1
ATOM 1649 C CA . MET A 1 208 ? -115.434 -163.865 141.596 1.00 78.98 207 MET A CA 1
ATOM 1650 C C . MET A 1 208 ? -116.698 -164.130 142.398 1.00 80.21 207 MET A C 1
ATOM 1651 O O . MET A 1 208 ? -116.914 -165.244 142.892 1.00 82.89 207 MET A O 1
ATOM 1656 N N . PHE A 1 209 ? -117.548 -163.115 1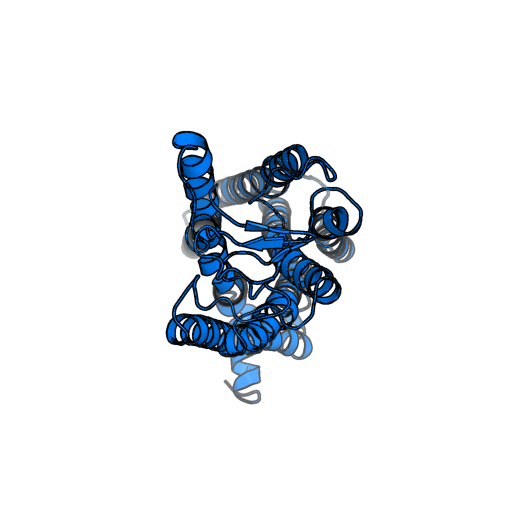42.528 1.00 78.78 208 PHE A N 1
ATOM 1657 C CA . PHE A 1 209 ? -118.747 -163.239 143.342 1.00 76.92 208 PHE A CA 1
ATOM 1658 C C . PHE A 1 209 ? -119.715 -164.254 142.756 1.00 83.80 208 PHE A C 1
ATOM 1659 O O . PHE A 1 209 ? -120.272 -165.079 143.487 1.00 79.59 208 PHE A O 1
ATOM 1667 N N . VAL A 1 210 ? -119.933 -164.209 141.443 1.00 84.37 209 VAL A N 1
ATOM 1668 C CA . VAL A 1 210 ? -120.924 -165.088 140.834 1.00 83.07 209 VAL A CA 1
ATOM 1669 C C . VAL A 1 210 ? -120.394 -166.514 140.748 1.00 93.65 209 VAL A C 1
ATOM 1670 O O . VAL A 1 210 ? -121.031 -167.461 141.233 1.00 84.71 209 VAL A O 1
ATOM 1674 N N . VAL A 1 211 ? -119.214 -166.684 140.153 1.00 89.85 210 VAL A N 1
ATOM 1675 C CA . VAL A 1 211 ? -118.714 -168.013 139.804 1.00 78.05 210 VAL A CA 1
ATOM 1676 C C . VAL A 1 211 ? -118.053 -168.714 140.986 1.00 85.00 210 VAL A C 1
ATOM 1677 O O . VAL A 1 211 ? -118.254 -169.913 141.183 1.00 91.08 210 VAL A O 1
ATOM 1681 N N . HIS A 1 212 ? -117.268 -168.003 141.801 1.00 80.45 211 HIS A N 1
ATOM 1682 C CA . HIS A 1 212 ? -116.463 -168.635 142.839 1.00 71.47 211 HIS A CA 1
ATOM 1683 C C . HIS A 1 212 ? -117.030 -168.431 144.235 1.00 72.22 211 HIS A C 1
ATOM 1684 O O . HIS A 1 212 ? -116.334 -168.683 145.224 1.00 77.32 211 HIS A O 1
ATOM 1691 N N . PHE A 1 213 ? -118.280 -167.994 144.339 1.00 72.97 212 PHE A N 1
ATOM 1692 C CA . PHE A 1 213 ? -118.858 -167.739 145.650 1.00 80.72 212 PHE A CA 1
ATOM 1693 C C . PHE A 1 213 ? -120.329 -168.137 145.690 1.00 79.36 212 PHE A C 1
ATOM 1694 O O . PHE A 1 213 ? -120.743 -168.893 146.573 1.00 74.65 212 PHE A O 1
ATOM 1702 N N . ILE A 1 214 ? -121.123 -167.639 144.739 1.00 73.32 213 ILE A N 1
ATOM 1703 C CA . ILE A 1 214 ? -122.544 -167.976 144.701 1.00 80.33 213 ILE A CA 1
ATOM 1704 C C . ILE A 1 214 ? -122.739 -169.404 144.201 1.00 86.70 213 ILE A C 1
ATOM 1705 O O . ILE A 1 214 ? -123.408 -170.221 144.846 1.00 80.88 213 ILE A O 1
ATOM 1710 N N . ILE A 1 215 ? -122.146 -169.724 143.048 1.00 85.16 214 ILE A N 1
ATOM 1711 C CA . ILE A 1 215 ? -122.356 -171.040 142.441 1.00 82.08 214 ILE A CA 1
ATOM 1712 C C . ILE A 1 215 ? -121.886 -172.184 143.332 1.00 80.01 214 ILE A C 1
ATOM 1713 O O . ILE A 1 215 ? -122.628 -173.171 143.470 1.00 83.23 214 ILE A O 1
ATOM 1718 N N . PRO A 1 216 ? -120.698 -172.137 143.957 1.00 77.53 215 PRO A N 1
ATOM 1719 C CA . PRO A 1 216 ? -120.323 -173.247 144.853 1.00 77.18 215 PRO A CA 1
ATOM 1720 C C . PRO A 1 216 ? -121.327 -173.493 145.968 1.00 76.66 215 PRO A C 1
ATOM 1721 O O . PRO A 1 216 ? -121.578 -174.652 146.325 1.00 77.24 215 PRO A O 1
ATOM 1725 N N . LEU A 1 217 ? -121.925 -172.435 146.521 1.00 78.44 216 LEU A N 1
ATOM 1726 C CA . LEU A 1 217 ? -122.903 -172.619 147.590 1.00 84.34 216 LEU A CA 1
ATOM 1727 C C . LEU A 1 217 ? -124.165 -173.305 147.078 1.00 85.94 216 LEU A C 1
ATOM 1728 O O . LEU A 1 217 ? -124.715 -174.187 147.748 1.00 72.72 216 LEU A O 1
ATOM 1733 N N . ILE A 1 218 ? -124.635 -172.915 145.89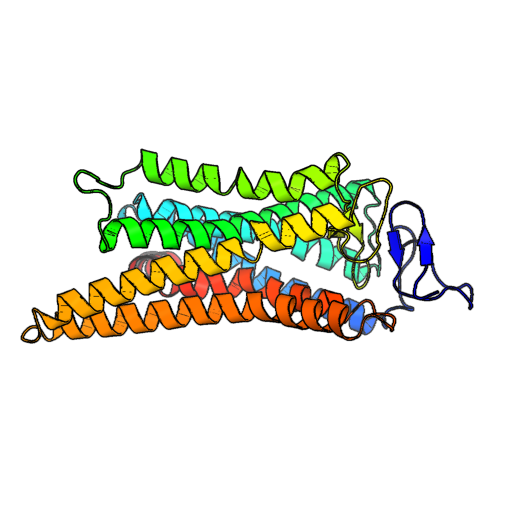3 1.00 79.29 217 ILE A N 1
ATOM 1734 C CA . ILE A 1 218 ? -125.859 -173.492 145.347 1.00 81.65 217 ILE A CA 1
ATOM 1735 C C . ILE A 1 218 ? -125.658 -174.969 145.031 1.00 86.13 217 ILE A C 1
ATOM 1736 O O . ILE A 1 218 ? -126.504 -175.812 145.357 1.00 81.57 217 ILE A O 1
ATOM 1741 N N . VAL A 1 219 ? -124.530 -175.306 144.402 1.00 87.00 218 VAL A N 1
ATOM 1742 C CA . VAL A 1 219 ? -124.265 -176.695 144.030 1.00 82.87 218 VAL A CA 1
ATOM 1743 C C . VAL A 1 219 ? -124.164 -177.571 145.272 1.00 79.03 218 VAL A C 1
ATOM 1744 O O . VAL A 1 219 ? -124.739 -178.666 145.330 1.00 82.29 218 VAL A O 1
ATOM 1748 N N . ILE A 1 220 ? -123.427 -177.106 146.283 1.00 70.52 219 ILE A N 1
ATOM 1749 C CA . ILE A 1 220 ? -123.290 -177.883 147.511 1.00 78.88 219 ILE A CA 1
ATOM 1750 C C . ILE A 1 220 ? -124.648 -178.070 148.176 1.00 84.09 219 ILE A C 1
ATOM 1751 O O . ILE A 1 220 ? -124.972 -179.160 148.665 1.00 83.92 219 ILE A O 1
ATOM 1756 N N . PHE A 1 221 ? -125.476 -177.023 148.176 1.00 79.15 220 PHE A N 1
ATOM 1757 C CA . PHE A 1 221 ? -126.781 -177.118 148.820 1.00 74.93 220 PHE A CA 1
ATOM 1758 C C . PHE A 1 221 ? -127.729 -178.020 148.040 1.00 82.47 220 PHE A C 1
ATOM 1759 O O . PHE A 1 221 ? -128.459 -178.819 148.636 1.00 77.77 220 PHE A O 1
ATOM 1767 N N . PHE A 1 222 ? -127.734 -177.911 146.709 1.00 81.20 221 PHE A N 1
ATOM 1768 C CA . PHE A 1 222 ? -128.623 -178.743 145.903 1.00 84.48 221 PHE A CA 1
ATOM 1769 C C . PHE A 1 222 ? -128.260 -180.217 146.032 1.00 92.71 221 PHE A C 1
ATOM 1770 O O . PHE A 1 222 ? -129.112 -181.056 146.348 1.00 95.42 221 PHE A O 1
ATOM 1778 N N . CYS A 1 223 ? -126.990 -180.547 145.788 1.00 86.05 222 CYS A N 1
ATOM 1779 C CA . CYS A 1 223 ? -126.557 -181.942 145.803 1.00 82.65 222 CYS A CA 1
ATOM 1780 C C . CYS A 1 223 ? -126.828 -182.599 147.150 1.00 84.48 222 CYS A C 1
ATOM 1781 O O . CYS A 1 223 ? -127.408 -183.689 147.215 1.00 90.19 222 CYS A O 1
ATOM 1784 N N . TYR A 1 224 ? -126.427 -181.946 148.242 1.00 82.56 223 TYR A N 1
ATOM 1785 C CA . TYR A 1 224 ? -126.629 -182.549 149.555 1.00 84.58 223 TYR A CA 1
ATOM 1786 C C . TYR A 1 224 ? -128.089 -182.503 149.979 1.00 82.97 223 TYR A C 1
ATOM 1787 O O . TYR A 1 224 ? -128.543 -183.383 150.718 1.00 78.86 223 TYR A O 1
ATOM 1796 N N . GLY A 1 225 ? -128.835 -181.495 149.524 1.00 77.72 224 GLY A N 1
ATOM 1797 C CA . GLY A 1 225 ? -130.266 -181.492 149.766 1.00 73.19 224 GLY A CA 1
ATOM 1798 C C . GLY A 1 225 ? -130.952 -182.675 149.114 1.00 84.88 224 GLY A C 1
ATOM 1799 O O . GLY A 1 225 ? -131.723 -183.394 149.754 1.00 89.76 224 GLY A O 1
ATOM 1800 N N . GLN A 1 226 ? -130.669 -182.898 147.828 1.00 83.94 225 GLN A N 1
ATOM 1801 C CA . GLN A 1 226 ? -131.256 -184.032 147.121 1.00 88.23 225 GLN A CA 1
ATOM 1802 C C . GLN A 1 226 ? -130.785 -185.353 147.713 1.00 85.06 225 GLN A C 1
ATOM 1803 O O . GLN A 1 226 ? -131.568 -186.304 147.834 1.00 85.00 225 GLN A O 1
ATOM 1809 N N . LEU A 1 227 ? -129.505 -185.431 148.082 1.00 78.14 226 LEU A N 1
ATOM 1810 C CA . LEU A 1 227 ? -128.970 -186.655 148.670 1.00 84.35 226 LEU A CA 1
ATOM 1811 C C . LEU A 1 227 ? -129.700 -187.007 149.960 1.00 88.28 226 LEU A C 1
ATOM 1812 O O . LEU A 1 227 ? -130.111 -188.156 150.162 1.00 85.23 226 LEU A O 1
ATOM 1817 N N . VAL A 1 228 ? -129.862 -186.029 150.853 1.00 72.83 227 VAL A N 1
ATOM 1818 C CA . VAL A 1 228 ? -130.601 -186.277 152.086 1.00 76.71 227 VAL A CA 1
ATOM 1819 C C . VAL A 1 228 ? -132.032 -186.679 151.767 1.00 88.17 227 VAL A C 1
ATOM 1820 O O . VAL A 1 228 ? -132.584 -187.601 152.377 1.00 84.44 227 VAL A O 1
ATOM 1824 N N . PHE A 1 229 ? -132.645 -186.014 150.786 1.00 81.47 228 PHE A N 1
ATOM 1825 C CA . PHE A 1 229 ? -134.013 -186.346 150.401 1.00 84.69 228 PHE A CA 1
ATOM 1826 C C . PHE A 1 229 ? -134.115 -187.792 149.930 1.00 90.29 228 PHE A C 1
ATOM 1827 O O . PHE A 1 229 ? -135.004 -188.537 150.358 1.00 87.95 228 PHE A O 1
ATOM 1835 N N . THR A 1 230 ? -133.207 -188.206 149.043 1.00 87.71 229 THR A N 1
ATOM 1836 C CA . THR A 1 230 ? -133.222 -189.578 148.544 1.00 87.59 229 THR A CA 1
ATOM 1837 C C . THR A 1 230 ? -133.011 -190.582 149.671 1.00 85.61 229 THR A C 1
ATOM 1838 O O . THR A 1 230 ? -133.681 -191.621 149.723 1.00 91.63 229 THR A O 1
ATOM 1842 N N . VAL A 1 231 ? -132.089 -190.287 150.587 1.00 83.29 230 VAL A N 1
ATOM 1843 C CA . VAL A 1 231 ? -131.781 -191.234 151.655 1.00 79.88 230 VAL A CA 1
ATOM 1844 C C . VAL A 1 231 ? -132.951 -191.345 152.627 1.00 78.33 230 VAL A C 1
ATOM 1845 O O . VAL A 1 231 ? -133.346 -192.449 153.019 1.00 83.51 230 VAL A O 1
ATOM 1849 N N . LYS A 1 232 ? -133.521 -190.206 153.032 1.00 80.84 231 LYS A N 1
ATOM 1850 C CA . LYS A 1 232 ? -134.721 -190.231 153.865 1.00 77.93 231 LYS A CA 1
ATOM 1851 C C . LYS A 1 232 ? -135.843 -190.995 153.175 1.00 85.36 231 LYS A C 1
ATOM 1852 O O . LYS A 1 232 ? -136.612 -191.715 153.825 1.00 85.19 231 LYS A O 1
ATOM 1858 N N . GLU A 1 233 ? -135.945 -190.851 151.854 1.00 83.21 232 GLU A N 1
ATOM 1859 C CA . GLU A 1 233 ? -137.017 -191.493 151.101 1.00 79.77 232 GLU A CA 1
ATOM 1860 C C . GLU A 1 233 ? -136.855 -193.006 151.096 1.00 96.82 232 GLU A C 1
ATOM 1861 O O . GLU A 1 233 ? -137.824 -193.745 151.301 1.00 98.54 232 GLU A O 1
ATOM 1867 N N . ALA A 1 234 ? -135.634 -193.486 150.858 1.00 86.32 233 ALA A N 1
ATOM 1868 C CA . ALA A 1 234 ? -135.410 -194.926 150.818 1.00 81.75 233 ALA A CA 1
ATOM 1869 C C . ALA A 1 234 ? -135.563 -195.546 152.203 1.00 83.81 233 ALA A C 1
ATOM 1870 O O . ALA A 1 234 ? -136.126 -196.638 152.341 1.00 84.57 233 ALA A O 1
ATOM 1872 N N . ALA A 1 235 ? -135.081 -194.859 153.242 1.00 82.42 234 ALA A N 1
ATOM 1873 C CA . ALA A 1 235 ? -135.221 -195.384 154.596 1.00 86.32 234 ALA A CA 1
ATOM 1874 C C . ALA A 1 235 ? -136.680 -195.451 155.031 1.00 91.96 234 ALA A C 1
ATOM 1875 O O . ALA A 1 235 ? -137.050 -196.344 155.801 1.00 89.15 234 ALA A O 1
ATOM 1877 N N . ALA A 1 236 ? -137.521 -194.528 154.553 1.00 85.40 235 ALA A N 1
ATOM 1878 C CA . ALA A 1 236 ? -138.938 -194.580 154.898 1.00 92.14 235 ALA A CA 1
ATOM 1879 C C . ALA A 1 236 ? -139.596 -195.845 154.364 1.00 93.71 235 ALA A C 1
ATOM 1880 O O . ALA A 1 236 ? -140.566 -196.335 154.951 1.00 95.05 235 ALA A O 1
ATOM 1882 N N . GLN A 1 237 ? -139.087 -196.381 153.258 1.00 95.58 236 GLN A N 1
ATOM 1883 C CA . GLN A 1 237 ? -139.593 -197.619 152.685 1.00 89.98 236 GLN A CA 1
ATOM 1884 C C . GLN A 1 237 ? -139.037 -198.864 153.365 1.00 86.97 236 GLN A C 1
ATOM 1885 O O . GLN A 1 237 ? -139.417 -199.975 152.979 1.00 94.07 236 GLN A O 1
ATOM 1891 N N . GLN A 1 238 ? -138.151 -198.714 154.349 1.00 83.78 237 GLN A N 1
ATOM 1892 C CA . GLN A 1 238 ? -137.527 -199.848 155.031 1.00 90.09 237 GLN A CA 1
ATOM 1893 C C . GLN A 1 238 ? -137.404 -199.559 156.523 1.00 87.22 237 GLN A C 1
ATOM 1894 O O . GLN A 1 238 ? -136.333 -199.682 157.119 1.00 83.55 237 GLN A O 1
ATOM 1900 N N . GLN A 1 239 ? -138.516 -199.182 157.150 1.00 85.68 238 GLN A N 1
ATOM 1901 C CA . GLN A 1 239 ? -138.483 -198.808 158.558 1.00 92.36 238 GLN A CA 1
ATOM 1902 C C . GLN A 1 239 ? -138.349 -200.002 159.496 1.00 97.20 238 GLN A C 1
ATOM 1903 O O . GLN A 1 239 ? -138.139 -199.802 160.698 1.00 108.27 238 GLN A O 1
ATOM 1909 N N . GLU A 1 240 ? -138.459 -201.227 158.986 1.00 92.06 239 GLU A N 1
ATOM 1910 C CA . GLU A 1 240 ? -138.247 -202.413 159.807 1.00 90.99 239 GLU A CA 1
ATOM 1911 C C . GLU A 1 240 ? -136.770 -202.708 160.048 1.00 90.03 239 GLU A C 1
ATOM 1912 O O . GLU A 1 240 ? -136.451 -203.592 160.849 1.00 108.00 239 GLU A O 1
ATOM 1918 N N . SER A 1 241 ? -135.865 -201.991 159.389 1.00 90.40 240 SER A N 1
ATOM 1919 C CA . SER A 1 241 ? -134.429 -202.199 159.543 1.00 98.16 240 SER A CA 1
ATOM 1920 C C . SER A 1 241 ? -133.871 -201.120 160.467 1.00 97.10 240 SER A C 1
ATOM 1921 O O . SER A 1 241 ? -133.794 -199.947 160.087 1.00 97.45 240 SER A O 1
ATOM 1924 N N . ALA A 1 242 ? -133.473 -201.522 161.678 1.00 109.71 241 ALA A N 1
ATOM 1925 C CA . ALA A 1 242 ? -132.926 -200.566 162.636 1.00 105.72 241 ALA A CA 1
ATOM 1926 C C . ALA A 1 242 ? -131.605 -199.976 162.158 1.00 113.62 241 ALA A C 1
ATOM 1927 O O . ALA A 1 242 ? -131.270 -198.840 162.516 1.00 109.75 241 ALA A O 1
ATOM 1929 N N . THR A 1 243 ? -130.848 -200.725 161.352 1.00 114.37 242 THR A N 1
ATOM 1930 C CA . THR A 1 243 ? -129.577 -200.222 160.838 1.00 104.91 242 THR A CA 1
ATOM 1931 C C . THR A 1 243 ? -129.782 -199.237 159.695 1.00 100.78 242 THR A C 1
ATOM 1932 O O . THR A 1 243 ? -129.022 -198.273 159.562 1.00 96.63 242 THR A O 1
ATOM 1936 N N . THR A 1 244 ? -130.793 -199.469 158.853 1.00 99.63 243 THR A N 1
ATOM 1937 C CA . THR A 1 244 ? -131.138 -198.498 157.818 1.00 94.32 243 THR A CA 1
ATOM 1938 C C . THR A 1 244 ? -131.459 -197.141 158.433 1.00 85.01 243 THR A C 1
ATOM 1939 O O . THR A 1 244 ? -130.959 -196.106 157.979 1.00 89.80 243 THR A O 1
ATOM 1943 N N . GLN A 1 245 ? -132.272 -197.132 159.490 1.00 84.09 244 GLN A N 1
ATOM 1944 C CA . GLN A 1 245 ? -132.557 -195.882 160.183 1.00 92.75 244 GLN A CA 1
ATOM 1945 C C . GLN A 1 245 ? -131.306 -195.321 160.848 1.00 98.90 244 GLN A C 1
ATOM 1946 O O . GLN A 1 245 ? -131.129 -194.100 160.908 1.00 95.46 244 GLN A O 1
ATOM 1952 N N . LYS A 1 246 ? -130.427 -196.194 161.344 1.00 101.19 245 LYS A N 1
ATOM 1953 C CA . LYS A 1 246 ? -129.182 -195.729 161.948 1.00 97.04 245 LYS A CA 1
ATOM 1954 C C . LYS A 1 246 ? -128.278 -195.083 160.903 1.00 90.77 245 LYS A C 1
ATOM 1955 O O . LYS A 1 246 ? -127.663 -194.041 161.159 1.00 81.89 245 LYS A O 1
ATOM 1961 N N . ALA A 1 247 ? -128.205 -195.680 159.710 1.00 85.30 246 ALA A N 1
ATOM 1962 C CA . ALA A 1 247 ? -127.406 -195.104 158.631 1.00 80.88 246 ALA A CA 1
ATOM 1963 C C . ALA A 1 247 ? -128.005 -193.795 158.130 1.00 99.06 246 ALA A C 1
ATOM 1964 O O . ALA A 1 247 ? -127.273 -192.838 157.849 1.00 98.05 246 ALA A O 1
ATOM 1966 N N . GLU A 1 248 ? -129.332 -193.734 158.002 1.00 97.78 247 GLU A N 1
ATOM 1967 C CA . GLU A 1 248 ? -129.971 -192.492 157.581 1.00 87.27 247 GLU A CA 1
ATOM 1968 C C . GLU A 1 248 ? -129.676 -191.363 158.561 1.00 77.74 247 GLU A C 1
ATOM 1969 O O . GLU A 1 248 ? -129.380 -190.236 158.147 1.00 76.98 247 GLU A O 1
ATOM 1975 N N . LYS A 1 249 ? -129.739 -191.648 159.866 1.00 73.69 248 LYS A N 1
ATOM 1976 C CA . LYS A 1 249 ? -129.487 -190.609 160.859 1.00 79.13 248 LYS A CA 1
ATOM 1977 C C . LYS A 1 249 ? -128.054 -190.093 160.773 1.00 81.30 248 LYS A C 1
ATOM 1978 O O . LYS A 1 249 ? -127.811 -188.892 160.935 1.00 78.71 248 LYS A O 1
ATOM 1984 N N . GLU A 1 250 ? -127.091 -190.979 160.506 1.00 83.08 249 GLU A N 1
ATOM 1985 C CA . GLU A 1 250 ? -125.701 -190.534 160.480 1.00 89.06 249 GLU A CA 1
ATOM 1986 C C . GLU A 1 250 ? -125.339 -189.857 159.161 1.00 86.06 249 GLU A C 1
ATOM 1987 O O . GLU A 1 250 ? -124.490 -188.957 159.147 1.00 77.48 249 GLU A O 1
ATOM 1993 N N . VAL A 1 251 ? -125.973 -190.250 158.054 1.00 73.95 250 VAL A N 1
ATOM 1994 C CA . VAL A 1 251 ? -125.794 -189.516 156.802 1.00 77.35 250 VAL A CA 1
ATOM 1995 C C . VAL A 1 251 ? -126.331 -188.096 156.943 1.00 83.92 250 VAL A C 1
ATOM 1996 O O . VAL A 1 251 ? -125.660 -187.122 156.579 1.00 85.00 250 VAL A O 1
ATOM 2000 N N . THR A 1 252 ? -127.547 -187.958 157.478 1.00 73.71 251 THR A N 1
ATOM 2001 C CA . THR A 1 252 ? -128.122 -186.635 157.694 1.00 69.09 251 THR A CA 1
ATOM 2002 C C . THR A 1 252 ? -127.251 -185.812 158.630 1.00 73.94 251 THR A C 1
ATOM 2003 O O . THR A 1 252 ? -126.978 -184.635 158.371 1.00 76.15 251 THR A O 1
ATOM 2007 N N . ARG A 1 253 ? -126.816 -186.420 159.735 1.00 72.95 252 ARG A N 1
ATOM 2008 C CA . ARG A 1 253 ? -126.000 -185.708 160.711 1.00 71.97 252 ARG A CA 1
ATOM 2009 C C . ARG A 1 253 ? -124.684 -185.240 160.096 1.00 80.24 252 ARG A C 1
ATOM 2010 O O . ARG A 1 253 ? -124.198 -184.145 160.409 1.00 73.57 252 ARG A O 1
ATOM 2018 N N . MET A 1 254 ? -124.109 -186.044 159.195 1.00 69.31 253 MET A N 1
ATOM 2019 C CA . MET A 1 254 ? -122.844 -185.673 158.566 1.00 61.93 253 MET A CA 1
ATOM 2020 C C . MET A 1 254 ? -123.035 -184.583 157.520 1.00 75.72 253 MET A C 1
ATOM 2021 O O . MET A 1 254 ? -122.191 -183.690 157.390 1.00 74.34 253 MET A O 1
ATOM 2026 N N . VAL A 1 255 ? -124.121 -184.651 156.746 1.00 68.90 254 VAL A N 1
ATOM 2027 C CA . VAL A 1 255 ? -124.397 -183.594 155.776 1.00 66.47 254 VAL A CA 1
ATOM 2028 C C . VAL A 1 255 ? -124.599 -182.265 156.494 1.00 74.13 254 VAL A C 1
ATOM 2029 O O . VAL A 1 255 ? -124.092 -181.223 156.061 1.00 75.16 254 VAL A O 1
ATOM 2033 N N . ILE A 1 256 ? -125.324 -182.285 157.614 1.00 72.50 255 ILE A N 1
ATOM 2034 C CA . ILE A 1 256 ? -125.516 -181.070 158.401 1.00 71.98 255 ILE A CA 1
ATOM 2035 C C . ILE A 1 256 ? -124.174 -180.511 158.852 1.00 79.52 255 ILE A C 1
ATOM 2036 O O . ILE A 1 256 ? -123.931 -179.302 158.781 1.00 73.58 255 ILE A O 1
ATOM 2041 N N . ILE A 1 257 ? -123.279 -181.384 159.320 1.00 72.98 256 ILE A N 1
ATOM 2042 C CA . ILE A 1 257 ? -121.962 -180.943 159.771 1.00 64.04 256 ILE A CA 1
ATOM 2043 C C . ILE A 1 257 ? -121.200 -180.280 158.629 1.00 72.29 256 ILE A C 1
ATOM 2044 O O . ILE A 1 257 ? -120.569 -179.231 158.806 1.00 68.89 256 ILE A O 1
ATOM 2049 N N . MET A 1 258 ? -121.256 -180.874 157.439 1.00 68.03 257 MET A N 1
ATOM 2050 C CA . MET A 1 258 ? -120.468 -180.363 156.325 1.00 66.90 257 MET A CA 1
ATOM 2051 C C . MET A 1 258 ? -121.038 -179.061 155.789 1.00 77.40 257 MET A C 1
ATOM 2052 O O . MET A 1 258 ? -120.284 -178.143 155.448 1.00 70.34 257 MET A O 1
ATOM 2057 N N . VAL A 1 259 ? -122.365 -178.963 155.706 1.00 68.85 258 VAL A N 1
ATOM 2058 C CA . VAL A 1 259 ? -122.984 -177.729 155.240 1.00 65.56 258 VAL A CA 1
ATOM 2059 C C . VAL A 1 259 ? -122.715 -176.594 156.223 1.00 73.72 258 VAL A C 1
ATOM 2060 O O . VAL A 1 259 ? -122.422 -175.462 155.819 1.00 69.95 258 VAL A O 1
ATOM 2064 N N . ILE A 1 260 ? -122.799 -176.876 157.527 1.00 73.74 259 ILE A N 1
ATOM 2065 C CA . ILE A 1 260 ? -122.535 -175.843 158.525 1.00 74.83 259 ILE A CA 1
ATOM 2066 C C . ILE A 1 260 ? -121.075 -175.405 158.466 1.00 79.08 259 ILE A C 1
ATOM 2067 O O . ILE A 1 260 ? -120.767 -174.211 158.578 1.00 71.28 259 ILE A O 1
ATOM 2072 N N . ALA A 1 261 ? -120.156 -176.355 158.280 1.00 70.98 260 ALA A N 1
ATOM 2073 C CA . ALA A 1 261 ? -118.745 -175.998 158.149 1.00 70.50 260 ALA A CA 1
ATOM 2074 C C . ALA A 1 261 ? -118.511 -175.112 156.934 1.00 78.62 260 ALA A C 1
ATOM 2075 O O . ALA A 1 261 ? -117.748 -174.141 157.000 1.00 82.90 260 ALA A O 1
ATOM 2077 N N . PHE A 1 262 ? -119.167 -175.427 155.816 1.00 65.09 261 PHE A N 1
ATOM 2078 C CA . PHE A 1 262 ? -119.027 -174.597 154.626 1.00 65.63 261 PHE A CA 1
ATOM 2079 C C . PHE A 1 262 ? -119.609 -173.205 154.852 1.00 77.72 261 PHE A C 1
ATOM 2080 O O . PHE A 1 262 ? -119.050 -172.211 154.375 1.00 68.06 261 PHE A O 1
ATOM 2088 N N . LEU A 1 263 ? -120.720 -173.111 155.588 1.00 74.95 262 LEU A N 1
ATOM 2089 C CA . LEU A 1 263 ? -121.320 -171.806 155.844 1.00 81.55 262 LEU A CA 1
ATOM 2090 C C . LEU A 1 263 ? -120.486 -170.979 156.817 1.00 80.01 262 LEU A C 1
ATOM 2091 O O . LEU A 1 263 ? -120.507 -169.745 156.750 1.00 75.82 262 LEU A O 1
ATOM 2096 N N . ILE A 1 264 ? -119.751 -171.631 157.723 1.00 76.95 263 ILE A N 1
ATOM 2097 C CA . ILE A 1 264 ? -118.914 -170.901 158.675 1.00 81.67 263 ILE A CA 1
ATOM 2098 C C . ILE A 1 264 ? -117.807 -170.143 157.950 1.00 81.66 263 ILE A C 1
ATOM 2099 O O . ILE A 1 264 ? -117.416 -169.042 158.366 1.00 72.77 263 ILE A O 1
ATOM 2104 N N . CYS A 1 265 ? -117.294 -170.709 156.854 1.00 74.55 264 CYS A N 1
ATOM 2105 C CA . CYS A 1 265 ? -116.314 -170.034 156.017 1.00 78.62 264 CYS A CA 1
ATOM 2106 C C . CYS A 1 265 ? -116.950 -169.087 155.000 1.00 85.08 264 CYS A C 1
ATOM 2107 O O . CYS A 1 265 ? -116.367 -168.040 154.691 1.00 84.06 264 CYS A O 1
ATOM 2110 N N . TRP A 1 266 ? -118.155 -169.404 154.516 1.00 77.25 265 TRP A N 1
ATOM 2111 C CA . TRP A 1 266 ? -118.769 -168.654 153.426 1.00 65.91 265 TRP A CA 1
ATOM 2112 C C . TRP A 1 266 ? -119.425 -167.371 153.923 1.00 81.86 265 TRP A C 1
ATOM 2113 O O . TRP A 1 266 ? -119.271 -166.312 153.307 1.00 77.71 265 TRP A O 1
ATOM 2124 N N . LEU A 1 267 ? -120.172 -167.452 155.026 1.00 80.12 266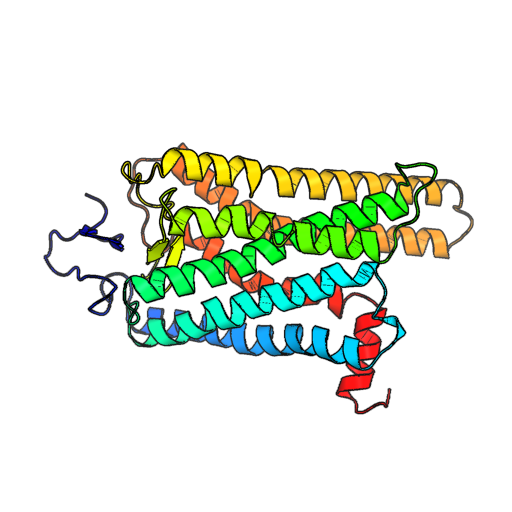 LEU A N 1
ATOM 2125 C CA . LEU A 1 267 ? -120.961 -166.310 155.487 1.00 83.11 266 LEU A CA 1
ATOM 2126 C C . LEU A 1 267 ? -120.140 -165.079 155.867 1.00 86.73 266 LEU A C 1
ATOM 2127 O O . LEU A 1 267 ? -120.611 -163.959 155.595 1.00 75.20 266 LEU A O 1
ATOM 2132 N N . PRO A 1 268 ? -118.964 -165.185 156.505 1.00 81.09 267 PRO A N 1
ATOM 2133 C CA . PRO A 1 268 ? -118.184 -163.962 156.770 1.00 65.00 267 PRO A CA 1
ATOM 2134 C C . PRO A 1 268 ? -117.942 -163.110 155.531 1.00 71.07 267 PRO A C 1
ATOM 2135 O O . PRO A 1 268 ? -118.114 -161.885 155.592 1.00 70.96 267 PRO A O 1
ATOM 2139 N N . TYR A 1 269 ? -117.580 -163.719 154.397 1.00 71.70 268 TYR A N 1
ATOM 2140 C CA . TYR A 1 269 ? -117.450 -162.947 153.162 1.00 75.79 268 TYR A CA 1
ATOM 2141 C C . TYR A 1 269 ? -118.764 -162.274 152.790 1.00 81.40 268 TYR A C 1
ATOM 2142 O O . TYR A 1 269 ? -118.781 -161.095 152.421 1.00 83.33 268 TYR A O 1
ATOM 2151 N N . ALA A 1 270 ? -119.878 -163.000 152.904 1.00 81.62 269 ALA A N 1
ATOM 2152 C CA . ALA A 1 270 ? -121.175 -162.420 152.570 1.00 81.31 269 ALA A CA 1
ATOM 2153 C C . ALA A 1 270 ? -121.521 -161.272 153.507 1.00 76.31 269 ALA A C 1
ATOM 2154 O O . ALA A 1 270 ? -122.030 -160.235 153.068 1.00 79.93 269 ALA A O 1
ATOM 2156 N N . GLY A 1 271 ? -121.248 -161.436 154.802 1.00 83.71 270 GLY A N 1
ATOM 2157 C CA . GLY A 1 271 ? -121.512 -160.359 155.743 1.00 85.16 270 GLY A CA 1
ATOM 2158 C C . GLY A 1 271 ? -120.648 -159.137 155.495 1.00 95.45 270 GLY A C 1
ATOM 2159 O O . GLY A 1 271 ? -121.140 -158.006 155.494 1.00 96.45 270 GLY A O 1
ATOM 2160 N N . VAL A 1 272 ? -119.348 -159.344 155.278 1.00 92.30 271 VAL A N 1
ATOM 2161 C CA . VAL A 1 272 ? -118.467 -158.202 155.050 1.00 101.59 271 VAL A CA 1
ATOM 2162 C C . VAL A 1 272 ? -118.784 -157.542 153.713 1.00 95.30 271 VAL A C 1
ATOM 2163 O O . VAL A 1 272 ? -118.835 -156.310 153.613 1.00 93.21 271 VAL A O 1
ATOM 2167 N N . ALA A 1 273 ? -119.011 -158.343 152.669 1.00 86.67 272 ALA A N 1
ATOM 2168 C CA . ALA A 1 273 ? -119.387 -157.763 151.383 1.00 88.33 272 ALA A CA 1
ATOM 2169 C C . ALA A 1 273 ? -120.712 -157.022 151.487 1.00 104.69 272 ALA A C 1
ATOM 2170 O O . ALA A 1 273 ? -120.892 -155.967 150.867 1.00 103.02 272 ALA A O 1
ATOM 2172 N N . PHE A 1 274 ? -121.649 -157.551 152.277 1.00 108.91 273 PHE A N 1
ATOM 2173 C CA . PHE A 1 274 ? -122.907 -156.843 152.490 1.00 105.78 273 PHE A CA 1
ATOM 2174 C C . PHE A 1 274 ? -122.676 -155.523 153.214 1.00 108.17 273 PHE A C 1
ATOM 2175 O O . PHE A 1 274 ? -123.285 -154.507 152.865 1.00 104.50 273 PHE A O 1
ATOM 2183 N N . TYR A 1 275 ? -121.791 -155.515 154.214 1.00 110.55 274 TYR A N 1
ATOM 2184 C CA . TYR A 1 275 ? -121.492 -154.277 154.928 1.00 116.66 274 TYR A CA 1
ATOM 2185 C C . TYR A 1 275 ? -120.781 -153.277 154.024 1.00 120.30 274 TYR A C 1
ATOM 2186 O O . TYR A 1 275 ? -121.098 -152.083 154.041 1.00 122.90 274 TYR A O 1
ATOM 2195 N N . ILE A 1 276 ? -119.817 -153.749 153.226 1.00 125.24 275 ILE A N 1
ATOM 2196 C CA . ILE A 1 276 ? -119.091 -152.863 152.321 1.00 130.07 275 ILE A CA 1
ATOM 2197 C C . ILE A 1 276 ? -120.038 -152.220 151.317 1.00 141.14 275 ILE A C 1
ATOM 2198 O O . ILE A 1 276 ? -119.858 -151.055 150.939 1.00 148.75 275 ILE A O 1
ATOM 2203 N N . PHE A 1 277 ? -121.069 -152.944 150.885 1.00 138.60 276 PHE A N 1
ATOM 2204 C CA . PHE A 1 277 ? -122.000 -152.401 149.906 1.00 145.67 276 PHE A CA 1
ATOM 2205 C C . PHE A 1 277 ? -123.229 -151.755 150.535 1.00 143.74 276 PHE A C 1
ATOM 2206 O O . PHE A 1 277 ? -123.939 -151.016 149.843 1.00 131.08 276 PHE A O 1
ATOM 2214 N N . THR A 1 278 ? -123.500 -152.004 151.817 1.00 147.53 277 THR A N 1
ATOM 2215 C CA . THR A 1 278 ? -124.613 -151.339 152.490 1.00 141.19 277 THR A CA 1
ATOM 2216 C C . THR A 1 278 ? -124.206 -149.974 153.037 1.00 141.45 277 THR A C 1
ATOM 2217 O O . THR A 1 278 ? -124.908 -148.983 152.817 1.00 155.45 277 THR A O 1
ATOM 2221 N N . HIS A 1 279 ? -123.074 -149.901 153.739 1.00 141.43 278 HIS A N 1
ATOM 2222 C CA . HIS A 1 279 ? -122.600 -148.617 154.244 1.00 141.92 278 HIS A CA 1
ATOM 2223 C C . HIS A 1 279 ? -121.836 -147.860 153.163 1.00 163.96 278 HIS A C 1
ATOM 2224 O O . HIS A 1 279 ? -122.274 -146.795 152.709 1.00 190.41 278 HIS A O 1
ATOM 2231 N N . GLN A 1 280 ? -120.692 -148.401 152.739 1.00 163.07 279 GLN A N 1
ATOM 2232 C CA . GLN A 1 280 ? -119.955 -147.900 151.574 1.00 171.07 279 GLN A CA 1
ATOM 2233 C C . GLN A 1 280 ? -119.622 -146.417 151.711 1.00 174.99 279 GLN A C 1
ATOM 2234 O O . GLN A 1 280 ? -119.699 -145.650 150.750 1.00 179.07 279 GLN A O 1
ATOM 2240 N N . GLY A 1 281 ? -119.252 -146.009 152.918 1.00 172.88 280 GLY A N 1
ATOM 2241 C CA . GLY A 1 281 ? -118.991 -144.604 153.161 1.00 170.76 280 GLY A CA 1
ATOM 2242 C C . GLY A 1 281 ? -117.840 -144.335 154.105 1.00 162.78 280 GLY A C 1
ATOM 2243 O O . GLY A 1 281 ? -117.537 -143.176 154.403 1.00 157.35 280 GLY A O 1
ATOM 2244 N N . SER A 1 282 ? -117.184 -145.390 154.583 1.00 155.58 281 SER A N 1
ATOM 2245 C CA . SER A 1 282 ? -116.081 -145.246 155.519 1.00 158.87 281 SER A CA 1
ATOM 2246 C C . SER A 1 282 ? -114.881 -146.050 155.040 1.00 148.61 281 SER A C 1
ATOM 2247 O O . SER A 1 282 ? -114.996 -146.950 154.204 1.00 157.42 281 SER A O 1
ATOM 2250 N N . CYS A 1 283 ? -113.720 -145.702 155.582 1.00 137.43 282 CYS A N 1
ATOM 2251 C CA . CYS A 1 283 ? -112.504 -146.444 155.306 1.00 136.09 282 CYS A CA 1
ATOM 2252 C C . CYS A 1 283 ? -112.508 -147.744 156.093 1.00 135.52 282 CYS A C 1
ATOM 2253 O O . CYS A 1 283 ? -112.863 -147.771 157.275 1.00 134.24 282 CYS A O 1
ATOM 2256 N N . PHE A 1 284 ? -112.129 -148.828 155.430 1.00 140.39 283 PHE A N 1
ATOM 2257 C CA . PHE A 1 284 ? -112.012 -150.130 156.068 1.00 139.24 283 PHE A CA 1
ATOM 2258 C C . PHE A 1 284 ? -110.540 -150.389 156.354 1.00 140.10 283 PHE A C 1
ATOM 2259 O O . PHE A 1 284 ? -109.732 -150.484 155.424 1.00 145.78 283 PHE A O 1
ATOM 2267 N N . GLY A 1 285 ? -110.196 -150.491 157.635 1.00 140.07 284 GLY A N 1
ATOM 2268 C CA . GLY A 1 285 ? -108.838 -150.761 158.035 1.00 135.66 284 GLY A CA 1
ATOM 2269 C C . GLY A 1 285 ? -108.331 -152.077 157.488 1.00 127.96 284 GLY A C 1
ATOM 2270 O O . GLY A 1 285 ? -109.086 -152.882 156.924 1.00 115.06 284 GLY A O 1
ATOM 2271 N N . PRO A 1 286 ? -107.026 -152.328 157.657 1.00 129.87 285 PRO A N 1
ATOM 2272 C CA . PRO A 1 286 ? -106.431 -153.580 157.164 1.00 125.36 285 PRO A CA 1
ATOM 2273 C C . PRO A 1 286 ? -107.110 -154.808 157.735 1.00 133.42 285 PRO A C 1
ATOM 2274 O O . PRO A 1 286 ? -107.087 -155.892 157.141 1.00 137.24 285 PRO A O 1
ATOM 2278 N N . ILE A 1 287 ? -107.736 -154.631 158.893 1.00 136.70 286 ILE A N 1
ATOM 2279 C CA . ILE A 1 287 ? -108.293 -155.754 159.631 1.00 137.51 286 ILE A CA 1
ATOM 2280 C C . ILE A 1 287 ? -109.671 -156.134 159.100 1.00 132.79 286 ILE A C 1
ATOM 2281 O O . ILE A 1 287 ? -109.937 -157.310 158.825 1.00 127.09 286 ILE A O 1
ATOM 2286 N N . PHE A 1 288 ? -110.550 -155.150 158.907 1.00 128.00 287 PHE A N 1
ATOM 2287 C CA . PHE A 1 288 ? -111.968 -155.419 158.675 1.00 122.91 287 PHE A CA 1
ATOM 2288 C C . PHE A 1 288 ? -112.257 -156.318 157.475 1.00 121.52 287 PHE A C 1
ATOM 2289 O O . PHE A 1 288 ? -112.700 -157.458 157.649 1.00 122.08 287 PHE A O 1
ATOM 2297 N N . MET A 1 289 ? -112.044 -155.818 156.255 1.00 114.42 288 MET A N 1
ATOM 2298 C CA . MET A 1 289 ? -112.365 -156.593 155.057 1.00 106.37 288 MET A CA 1
ATOM 2299 C C . MET A 1 289 ? -111.461 -157.806 154.865 1.00 103.66 288 MET A C 1
ATOM 2300 O O . MET A 1 289 ? -111.674 -158.568 153.915 1.00 89.35 288 MET A O 1
ATOM 2305 N N . THR A 1 290 ? -110.465 -158.001 155.727 1.00 97.58 289 THR A N 1
ATOM 2306 C CA . THR A 1 290 ? -109.651 -159.208 155.741 1.00 84.71 289 THR A CA 1
ATOM 2307 C C . THR A 1 290 ? -110.037 -160.154 156.873 1.00 87.08 289 THR A C 1
ATOM 2308 O O . THR A 1 290 ? -109.422 -161.217 157.011 1.00 85.83 289 THR A O 1
ATOM 2312 N N . ILE A 1 291 ? -111.045 -159.795 157.678 1.00 81.22 290 ILE A N 1
ATOM 2313 C CA . ILE A 1 291 ? -111.516 -160.702 158.728 1.00 78.20 290 ILE A CA 1
ATOM 2314 C C . ILE A 1 291 ? -112.037 -162.019 158.165 1.00 74.64 290 ILE A C 1
ATOM 2315 O O . ILE A 1 291 ? -111.713 -163.075 158.731 1.00 73.13 290 ILE A O 1
ATOM 2320 N N . PRO A 1 292 ? -112.839 -162.046 157.090 1.00 78.79 291 PRO A N 1
ATOM 2321 C CA . PRO A 1 292 ? -113.225 -163.358 156.533 1.00 65.06 291 PRO A CA 1
ATOM 2322 C C . PRO A 1 292 ? -112.029 -164.196 156.112 1.00 64.32 291 PRO A C 1
ATOM 2323 O O . PRO A 1 292 ? -111.992 -165.400 156.390 1.00 65.84 291 PRO A O 1
ATOM 2327 N N . ALA A 1 293 ? -111.037 -163.586 155.458 1.00 73.37 292 ALA A N 1
ATOM 2328 C CA . ALA A 1 293 ? -109.846 -164.331 155.061 1.00 75.53 292 ALA A CA 1
ATOM 2329 C C . ALA A 1 293 ? -109.088 -164.848 156.277 1.00 81.55 292 ALA A C 1
ATOM 2330 O O . ALA A 1 293 ? -108.619 -165.992 156.285 1.00 77.43 292 ALA A O 1
ATOM 2332 N N . PHE A 1 294 ? -108.981 -164.023 157.322 1.00 83.07 293 PHE A N 1
ATOM 2333 C CA . PHE A 1 294 ? -108.279 -164.420 158.540 1.00 79.47 293 PHE A CA 1
ATOM 2334 C C . PHE A 1 294 ? -108.823 -165.735 159.095 1.00 76.77 293 PHE A C 1
ATOM 2335 O O . PHE A 1 294 ? -108.060 -166.667 159.375 1.00 79.97 293 PHE A O 1
ATOM 2343 N N . PHE A 1 295 ? -110.142 -165.838 159.252 1.00 76.33 294 PHE A N 1
ATOM 2344 C CA . PHE A 1 295 ? -110.706 -167.059 159.820 1.00 77.01 294 PHE A CA 1
ATOM 2345 C C . PHE A 1 295 ? -110.866 -168.181 158.799 1.00 70.10 294 PHE A C 1
ATOM 2346 O O . PHE A 1 295 ? -110.877 -169.354 159.191 1.00 68.97 294 PHE A O 1
ATOM 2354 N N . ALA A 1 296 ? -110.972 -167.862 157.504 1.00 65.98 295 ALA A N 1
ATOM 2355 C CA . ALA A 1 296 ? -111.067 -168.918 156.496 1.00 64.14 295 ALA A CA 1
ATOM 2356 C C . ALA A 1 296 ? -109.783 -169.733 156.377 1.00 74.14 295 ALA A C 1
ATOM 2357 O O . ALA A 1 296 ? -109.815 -170.829 155.811 1.00 61.47 295 ALA A O 1
ATOM 2359 N N . LYS A 1 297 ? -108.658 -169.218 156.882 1.00 72.89 296 LYS A N 1
ATOM 2360 C CA . LYS A 1 297 ? -107.408 -169.965 156.820 1.00 61.32 296 LYS A CA 1
ATOM 2361 C C . LYS A 1 297 ? -107.506 -171.276 157.588 1.00 72.48 296 LYS A C 1
ATOM 2362 O O . LYS A 1 297 ? -106.942 -172.292 157.160 1.00 56.51 296 LYS A O 1
ATOM 2368 N N . THR A 1 298 ? -108.214 -171.277 158.722 1.00 57.88 297 THR A N 1
ATOM 2369 C CA . THR A 1 298 ? -108.342 -172.484 159.534 1.00 69.17 297 THR A CA 1
ATOM 2370 C C . THR A 1 298 ? -109.043 -173.624 158.811 1.00 69.83 297 THR A C 1
ATOM 2371 O O . THR A 1 298 ? -109.042 -174.746 159.327 1.00 67.46 297 THR A O 1
ATOM 2375 N N . SER A 1 299 ? -109.641 -173.378 157.643 1.00 67.40 298 SER A N 1
ATOM 2376 C CA . SER A 1 299 ? -110.239 -174.477 156.893 1.00 63.40 298 SER A CA 1
ATOM 2377 C C . SER A 1 299 ? -109.199 -175.497 156.453 1.00 74.66 298 SER A C 1
ATOM 2378 O O . SER A 1 299 ? -109.555 -176.643 156.164 1.00 65.63 298 SER A O 1
ATOM 2381 N N . ALA A 1 300 ? -107.921 -175.107 156.397 1.00 59.00 299 ALA A N 1
ATOM 2382 C CA . ALA A 1 300 ? -106.867 -176.063 156.091 1.00 61.26 299 ALA A CA 1
ATOM 2383 C C . ALA A 1 300 ? -106.710 -177.102 157.191 1.00 66.02 299 ALA A C 1
ATOM 2384 O O . ALA A 1 300 ? -106.108 -178.155 156.955 1.00 58.88 299 ALA A O 1
ATOM 2386 N N . VAL A 1 301 ? -107.239 -176.827 158.378 1.00 64.10 300 VAL A N 1
ATOM 2387 C CA . VAL A 1 301 ? -107.180 -177.745 159.506 1.00 58.04 300 VAL A CA 1
ATOM 2388 C C . VAL A 1 301 ? -108.496 -178.500 159.691 1.00 75.76 300 VAL A C 1
ATOM 2389 O O . VAL A 1 301 ? -108.501 -179.724 159.827 1.00 67.79 300 VAL A O 1
ATOM 2393 N N . TYR A 1 302 ? -109.635 -177.797 159.691 1.00 69.32 301 TYR A N 1
ATOM 2394 C CA . TYR A 1 302 ? -110.883 -178.469 160.043 1.00 67.58 301 TYR A CA 1
ATOM 2395 C C . TYR A 1 302 ? -111.549 -179.185 158.871 1.00 72.65 301 TYR A C 1
ATOM 2396 O O . TYR A 1 302 ? -112.344 -180.103 159.107 1.00 68.31 301 TYR A O 1
ATOM 2405 N N . ASN A 1 303 ? -111.246 -178.812 157.622 1.00 66.00 302 ASN A N 1
ATOM 2406 C CA . ASN A 1 303 ? -111.777 -179.587 156.499 1.00 58.88 302 ASN A CA 1
ATOM 2407 C C . ASN A 1 303 ? -111.239 -181.016 156.483 1.00 70.69 302 ASN A C 1
ATOM 2408 O O . ASN A 1 303 ? -112.048 -181.951 156.352 1.00 67.92 302 ASN A O 1
ATOM 2413 N N . PRO A 1 304 ? -109.931 -181.272 156.606 1.00 70.92 303 PRO A N 1
ATOM 2414 C CA . PRO A 1 304 ? -109.496 -182.677 156.693 1.00 61.16 303 PRO A CA 1
ATOM 2415 C C . PRO A 1 304 ? -110.010 -183.388 157.934 1.00 68.54 303 PRO A C 1
ATOM 2416 O O . PRO A 1 304 ? -110.230 -184.603 157.891 1.00 73.04 303 PRO A O 1
ATOM 2420 N N . VAL A 1 305 ? -110.225 -182.667 159.037 1.00 63.29 304 VAL A N 1
ATOM 2421 C CA . VAL A 1 305 ? -110.819 -183.285 160.222 1.00 65.13 304 VAL A CA 1
ATOM 2422 C C . VAL A 1 305 ? -112.225 -183.796 159.914 1.00 76.26 304 VAL A C 1
ATOM 2423 O O . VAL A 1 305 ? -112.596 -184.909 160.307 1.00 80.30 304 VAL A O 1
ATOM 2427 N N . ILE A 1 306 ? -113.016 -183.005 159.185 1.00 68.43 305 ILE A N 1
ATOM 2428 C CA . ILE A 1 306 ? -114.411 -183.357 158.932 1.00 72.57 305 ILE A CA 1
ATOM 2429 C C . ILE A 1 306 ? -114.531 -184.383 157.810 1.00 70.89 305 ILE A C 1
ATOM 2430 O O . ILE A 1 306 ? -115.308 -185.336 157.914 1.00 77.21 305 ILE A O 1
ATOM 2435 N N . TYR A 1 307 ? -113.787 -184.202 156.719 1.00 65.01 306 TYR A N 1
ATOM 2436 C CA . TYR A 1 307 ? -113.944 -185.045 155.543 1.00 63.78 306 TYR A CA 1
ATOM 2437 C C . TYR A 1 307 ? -113.069 -186.293 155.553 1.00 69.85 306 TYR A C 1
ATOM 2438 O O . TYR A 1 307 ? -113.304 -187.202 154.746 1.00 73.33 306 TYR A O 1
ATOM 2447 N N . ILE A 1 308 ? -112.063 -186.363 156.427 1.00 72.47 307 ILE A N 1
ATOM 2448 C CA . ILE A 1 308 ? -111.110 -187.471 156.414 1.00 74.71 307 ILE A CA 1
ATOM 2449 C C . ILE A 1 308 ? -111.062 -188.155 157.773 1.00 72.20 307 ILE A C 1
ATOM 2450 O O . ILE A 1 308 ? -111.337 -189.355 157.882 1.00 71.01 307 ILE A O 1
ATOM 2455 N N . MET A 1 309 ? -110.710 -187.404 158.821 1.00 65.92 308 MET A N 1
ATOM 2456 C CA . MET A 1 309 ? -110.601 -188.006 160.150 1.00 80.39 308 MET A CA 1
ATOM 2457 C C . MET A 1 309 ? -111.936 -188.512 160.677 1.00 80.20 308 MET A C 1
ATOM 2458 O O . MET A 1 309 ? -111.949 -189.375 161.560 1.00 87.33 308 MET A O 1
ATOM 2463 N N . MET A 1 310 ? -113.053 -187.998 160.170 1.00 82.34 309 MET A N 1
ATOM 2464 C CA . MET A 1 310 ? -114.354 -188.531 160.544 1.00 89.27 309 MET A CA 1
ATOM 2465 C C . MET A 1 310 ? -114.839 -189.611 159.590 1.00 86.94 309 MET A C 1
ATOM 2466 O O . MET A 1 310 ? -115.836 -190.278 159.885 1.00 97.21 309 MET A O 1
ATOM 2471 N N . ASN A 1 311 ? -114.165 -189.789 158.458 1.00 81.59 310 ASN A N 1
ATOM 2472 C CA . ASN A 1 311 ? -114.399 -190.951 157.616 1.00 84.73 310 ASN A CA 1
ATOM 2473 C C . ASN A 1 311 ? -113.930 -192.204 158.346 1.00 82.35 310 ASN A C 1
ATOM 2474 O O . ASN A 1 311 ? -112.813 -192.245 158.870 1.00 87.90 310 ASN A O 1
ATOM 2479 N N . LYS A 1 312 ? -114.786 -193.228 158.387 1.00 93.47 311 LYS A N 1
ATOM 2480 C CA . LYS A 1 312 ? -114.479 -194.411 159.186 1.00 109.13 311 LYS A CA 1
ATOM 2481 C C . LYS A 1 312 ? -113.252 -195.151 158.660 1.00 100.24 311 LYS A C 1
ATOM 2482 O O . LYS A 1 312 ? -112.476 -195.700 159.452 1.00 88.83 311 LYS A O 1
ATOM 2488 N N . GLN A 1 313 ? -113.052 -195.162 157.340 1.00 107.25 312 GLN A N 1
ATOM 2489 C CA . GLN A 1 313 ? -111.904 -195.853 156.759 1.00 118.46 312 GLN A CA 1
ATOM 2490 C C . GLN A 1 313 ? -110.598 -195.173 157.149 1.00 115.48 312 GLN A C 1
ATOM 2491 O O . GLN A 1 313 ? -109.699 -195.805 157.715 1.00 114.31 312 GLN A O 1
ATOM 2497 N N . PHE A 1 314 ? -110.472 -193.878 156.837 1.00 105.38 313 PHE A N 1
ATOM 2498 C CA . PHE A 1 314 ? -109.225 -193.163 157.095 1.00 93.14 313 PHE A CA 1
ATOM 2499 C C . PHE A 1 314 ? -108.837 -193.231 158.567 1.00 91.07 313 PHE A C 1
ATOM 2500 O O . PHE A 1 314 ? -107.653 -193.374 158.896 1.00 87.63 313 PHE A O 1
ATOM 2508 N N . ARG A 1 315 ? -109.820 -193.141 159.465 1.00 87.91 314 ARG A N 1
ATOM 2509 C CA . ARG A 1 315 ? -109.519 -193.067 160.892 1.00 92.29 314 ARG A CA 1
ATOM 2510 C C . ARG A 1 315 ? -108.779 -194.314 161.365 1.00 94.67 314 ARG A C 1
ATOM 2511 O O . ARG A 1 315 ? -107.717 -194.220 161.993 1.00 92.41 314 ARG A O 1
ATOM 2519 N N . ASN A 1 316 ? -109.318 -195.495 161.051 1.00 101.43 315 ASN A N 1
ATOM 2520 C CA . ASN A 1 316 ? -108.688 -196.740 161.480 1.00 98.68 315 ASN A CA 1
ATOM 2521 C C . ASN A 1 316 ? -107.341 -196.957 160.803 1.00 91.41 315 ASN A C 1
ATOM 2522 O O . ASN A 1 316 ? -106.420 -197.504 161.420 1.00 101.99 315 ASN A O 1
ATOM 2527 N N . CYS A 1 317 ? -107.206 -196.540 159.543 1.00 81.20 316 CYS A N 1
ATOM 2528 C CA . CYS A 1 317 ? -105.915 -196.652 158.872 1.00 80.69 316 CYS A CA 1
ATOM 2529 C C . CYS A 1 317 ? -104.897 -195.687 159.465 1.00 86.02 316 CYS A C 1
ATOM 2530 O O . CYS A 1 317 ? -103.708 -196.013 159.554 1.00 88.48 316 CYS A O 1
ATOM 2533 N N . MET A 1 318 ? -105.341 -194.498 159.880 1.00 88.99 317 MET A N 1
ATOM 2534 C CA . MET A 1 318 ? -104.433 -193.557 160.528 1.00 93.33 317 MET A CA 1
ATOM 2535 C C . MET A 1 318 ? -103.962 -194.089 161.875 1.00 92.60 317 MET A C 1
ATOM 2536 O O . MET A 1 318 ? -102.779 -193.972 162.216 1.00 83.24 317 MET A O 1
ATOM 2541 N N . VAL A 1 319 ? -104.874 -194.677 162.652 1.00 97.16 318 VAL A N 1
ATOM 2542 C CA . VAL A 1 319 ? -104.493 -195.270 163.930 1.00 100.75 318 VAL A CA 1
ATOM 2543 C C . VAL A 1 319 ? -103.491 -196.396 163.714 1.00 102.75 318 VAL A C 1
ATOM 2544 O O . VAL A 1 319 ? -102.492 -196.508 164.435 1.00 106.36 318 VAL A O 1
ATOM 2548 N N . THR A 1 320 ? -103.738 -197.239 162.709 1.00 102.14 319 THR A N 1
ATOM 2549 C CA . THR A 1 320 ? -102.819 -198.330 162.410 1.00 99.26 319 THR A CA 1
ATOM 2550 C C . THR A 1 320 ? -101.452 -197.803 161.991 1.00 91.88 319 THR A C 1
ATOM 2551 O O . THR A 1 320 ? -100.417 -198.355 162.384 1.00 86.47 319 THR A O 1
ATOM 2555 N N . THR A 1 321 ? -101.427 -196.732 161.197 1.00 89.24 320 THR A N 1
ATOM 2556 C CA . THR A 1 321 ? -100.158 -196.173 160.742 1.00 85.61 320 THR A CA 1
ATOM 2557 C C . THR A 1 321 ? -99.410 -195.496 161.885 1.00 91.62 320 THR A C 1
ATOM 2558 O O . THR A 1 321 ? -98.192 -195.667 162.028 1.00 96.67 320 THR A O 1
ATOM 2562 N N . LEU A 1 322 ? -100.119 -194.744 162.719 1.00 90.12 321 LEU A N 1
ATOM 2563 C CA . LEU A 1 322 ? -99.482 -194.045 163.826 1.00 98.84 321 LEU A CA 1
ATOM 2564 C C . LEU A 1 322 ? -98.985 -195.019 164.891 1.00 108.35 321 LEU A C 1
ATOM 2565 O O . LEU A 1 322 ? -97.924 -194.811 165.480 1.00 105.89 321 LEU A O 1
ATOM 2570 N N . CYS A 1 323 ? -99.742 -196.087 165.129 1.00 119.18 322 CYS A N 1
ATOM 2571 C CA . CYS A 1 323 ? -99.352 -197.068 166.117 1.00 127.06 322 CYS A CA 1
ATOM 2572 C C . CYS A 1 323 ? -98.518 -198.240 165.597 1.00 126.88 322 CYS A C 1
ATOM 2573 O O . CYS A 1 323 ? -98.509 -199.353 166.131 1.00 139.51 322 CYS A O 1
ATOM 2576 N N . CYS A 1 324 ? -97.802 -197.965 164.511 1.00 115.37 323 CYS A N 1
ATOM 2577 C CA . CYS A 1 324 ? -96.820 -198.891 163.945 1.00 116.05 323 CYS A CA 1
ATOM 2578 C C . CYS A 1 324 ? -97.407 -200.248 163.564 1.00 109.30 323 CYS A C 1
ATOM 2579 O O . CYS A 1 324 ? -96.777 -201.282 163.777 1.00 113.60 323 CYS A O 1
ATOM 2582 N N . GLY A 1 325 ? -98.614 -200.242 163.003 1.00 103.80 324 GLY A N 1
ATOM 2583 C CA . GLY A 1 325 ? -99.229 -201.450 162.500 1.00 92.31 324 GLY A CA 1
ATOM 2584 C C . GLY A 1 325 ? -100.101 -202.195 163.485 1.00 108.40 324 GLY A C 1
ATOM 2585 O O . GLY A 1 325 ? -100.795 -203.137 163.082 1.00 118.90 324 GLY A O 1
ATOM 2586 N N . LYS A 1 326 ? -100.093 -201.807 164.757 1.00 120.63 325 LYS A N 1
ATOM 2587 C CA . LYS A 1 326 ? -100.878 -202.464 165.789 1.00 134.55 325 LYS A CA 1
ATOM 2588 C C . LYS A 1 326 ? -102.060 -201.589 166.189 1.00 142.45 325 LYS A C 1
ATOM 2589 O O . LYS A 1 326 ? -101.993 -200.358 166.120 1.00 138.88 325 LYS A O 1
ATOM 2595 N N . ASN A 1 327 ? -103.140 -202.244 166.609 1.00 155.35 326 ASN A N 1
ATOM 2596 C CA . ASN A 1 327 ? -104.365 -201.572 167.042 1.00 157.73 326 ASN A CA 1
ATOM 2597 C C . ASN A 1 327 ? -104.898 -200.628 165.968 1.00 156.26 326 ASN A C 1
ATOM 2598 O O . ASN A 1 327 ? -106.099 -200.368 165.898 1.00 157.05 326 ASN A O 1
#

GO terms:
  GO:0005502 11-cis retinal binding (F, IDA)
  GO:0008020 G protein-coupled photoreceptor activity (F, IDA)
  GO:0016020 membrane (C, IDA)
  GO:0016038 absorption of visible light (P, IDA)
  GO:0016056 G protein-coupled opsin signaling pathway (P, IDA)
  GO:0141190 transducin-mediated opsin signaling pathway (P, IDA)
  GO:0007603 phototransduction, visible light (P, IDA)
  GO:0016020 membrane (C, EXP)
  GO:0005515 protein binding (F, IPI)
  GO:0005886 plasma membrane (C, IDA)
  GO:0097381 photoreceptor disc membrane (C, TAS)
  GO:0000139 Golgi membrane (C, TAS)
  GO:0042802 identical protein binding (F, IPI)
  GO:0042622 photoreceptor outer segment membrane (C, IDA)
  GO:0002046 opsin binding (F, IDA)
  GO:0008270 zinc ion binding (F, IDA)
  GO:0009416 response to light stimulus (P, IDA)
  GO:0097648 G protein-coupled receptor complex (C, IDA)
  GO:0001965 G-protein alpha-subunit binding (F, IPI)
  GO:1990763 arrestin family protein binding (F, IPI)

Solvent-accessible surface area: 16953 Å² total; per-residue (Å²): 204,54,7,24,148,22,115,72,24,34,0,16,69,23,65,181,98,41,67,11,121,29,0,25,130,24,55,0,90,49,22,9,95,68,154,59,3,56,118,21,5,52,33,0,107,97,4,27,106,81,0,75,64,37,0,95,36,0,46,93,0,8,113,98,34,154,171,1,105,57,42,63,9,58,2,4,40,11,1,0,59,0,1,24,67,20,0,112,14,6,5,54,35,4,39,112,0,1,113,72,0,40,0,43,95,16,64,99,12,2,61,101,12,0,29,78,26,26,16,0,27,14,11,7,36,8,1,12,1,8,2,0,65,12,56,37,28,63,55,29,157,71,110,113,154,71,194,20,20,99,120,71,1,86,144,13,21,44,87,0,131,92,32,0,82,48,1,0,32,22,10,82,130,40,85,0,33,11,1,1,37,8,39,1,2,19,5,5,8,0,99,44,20,97,53,132,134,22,92,3,132,48,0,45,100,45,26,98,66,38,9,30,51,69,0,31,98,38,5,88,106,7,6,40,72,9,28,123,36,30,92,100,59,5,63,153,93,131,151,33,75,93,37,50,130,46,18,150,93,49,20,137,51,15,92,49,12,21,92,8,16,42,113,37,33,94,44,83,28,42,22,39,144,101,39,133,75,106,120,71,84,78,42,33,16,97,54,32,20,68,2,36,76,124,15,46,40,15,0,22,53,12,0,46,25,11,1,81,82,33,153,92,0,86,82,21,10,56,42,25,118,60,116,53,159,155